Protein AF-A0A1X7TIG4-F1 (afdb_monomer_lite)

Organism: Amphimedon queenslandica (NCBI:txid400682)

pLDDT: mean 91.84, std 10.69, range [32.16, 98.56]

Radius of gyration: 17.87 Å; chains: 1; bounding box: 44×38×48 Å

InterPro domains:
  IPR000863 Sulfotransferase domain [PF00685] (1-182)
  IPR027417 P-loop containing nucleoside triphosphate hydrolase [G3DSA:3.40.50.300] (1-188)
  IPR027417 P-loop containing nucleoside triphosphate hydrolase [SSF52540] (2-188)

Structure (mmCIF, N/CA/C/O backbone):
data_AF-A0A1X7TIG4-F1
#
_entry.id   AF-A0A1X7TIG4-F1
#
loop_
_atom_site.group_PDB
_atom_site.id
_atom_site.type_symbol
_atom_site.label_atom_id
_atom_site.label_alt_id
_atom_site.label_comp_id
_atom_site.label_asym_id
_atom_site.label_entity_id
_atom_site.label_seq_id
_atom_site.pdbx_PDB_ins_code
_atom_site.Cartn_x
_atom_site.Cartn_y
_atom_site.Cartn_z
_atom_site.occupancy
_atom_site.B_iso_or_equiv
_atom_site.auth_seq_id
_atom_site.auth_comp_id
_atom_site.auth_asym_id
_atom_site.auth_atom_id
_atom_site.pdbx_PDB_model_num
ATOM 1 N N . MET A 1 1 ? 4.026 -13.780 26.034 1.00 66.44 1 MET A N 1
ATOM 2 C CA . MET A 1 1 ? 3.547 -12.446 25.614 1.00 66.44 1 MET A CA 1
ATOM 3 C C . MET A 1 1 ? 2.071 -12.367 25.925 1.00 66.44 1 MET A C 1
ATOM 5 O O . MET A 1 1 ? 1.347 -13.273 25.525 1.00 66.44 1 MET A O 1
ATOM 9 N N . GLU A 1 2 ? 1.655 -11.333 26.646 1.00 87.38 2 GLU A N 1
ATOM 10 C CA . GLU A 1 2 ? 0.243 -11.081 26.936 1.00 87.38 2 GLU A CA 1
ATOM 11 C C . GLU A 1 2 ? -0.492 -10.577 25.685 1.00 87.38 2 GLU A C 1
ATOM 13 O O . GLU A 1 2 ? 0.123 -10.079 24.741 1.00 87.38 2 GLU A O 1
ATOM 18 N N . SER A 1 3 ? -1.807 -10.779 25.655 1.00 88.00 3 SER A N 1
ATOM 19 C CA . SER A 1 3 ? -2.688 -10.291 24.588 1.00 88.00 3 SER A CA 1
ATOM 20 C C . SER A 1 3 ? -3.334 -8.957 24.992 1.00 88.00 3 SER A C 1
ATOM 22 O O . SER A 1 3 ? -3.505 -8.733 26.189 1.00 88.00 3 SER A O 1
ATOM 24 N N . PRO A 1 4 ? -3.747 -8.103 24.030 1.00 89.94 4 PRO A N 1
ATOM 25 C CA . PRO A 1 4 ? -3.650 -8.277 22.577 1.00 89.94 4 PRO A CA 1
ATOM 26 C C . PRO A 1 4 ? -2.236 -8.023 22.031 1.00 89.94 4 PRO A C 1
ATOM 28 O O . PRO A 1 4 ? -1.498 -7.178 22.529 1.00 89.94 4 PRO A O 1
ATOM 31 N N . ARG A 1 5 ? -1.865 -8.757 20.974 1.00 92.06 5 ARG A N 1
ATOM 32 C CA . ARG A 1 5 ? -0.572 -8.622 20.283 1.00 92.06 5 ARG A CA 1
ATOM 33 C C . ARG A 1 5 ? -0.773 -7.938 18.936 1.00 92.06 5 ARG A C 1
ATOM 35 O O . ARG A 1 5 ? -1.684 -8.307 18.201 1.00 92.06 5 ARG A O 1
ATOM 42 N N . SER A 1 6 ? 0.131 -7.027 18.593 1.00 92.38 6 SER A N 1
ATOM 43 C CA . SER A 1 6 ? 0.189 -6.386 17.277 1.00 92.38 6 SER A CA 1
ATOM 44 C C . SER A 1 6 ? 1.434 -6.855 16.533 1.00 92.38 6 SER A C 1
ATOM 46 O O . SER A 1 6 ? 2.518 -6.908 17.111 1.00 92.38 6 SER A O 1
ATOM 48 N N . MET A 1 7 ? 1.291 -7.192 15.252 1.00 93.50 7 MET A N 1
ATOM 49 C CA . MET A 1 7 ? 2.396 -7.621 14.393 1.00 93.50 7 MET A CA 1
ATOM 50 C C . MET A 1 7 ? 2.390 -6.827 13.091 1.00 93.50 7 MET A C 1
ATOM 52 O O . MET A 1 7 ? 1.334 -6.488 12.566 1.00 93.50 7 MET A O 1
ATOM 56 N N . LYS A 1 8 ? 3.584 -6.555 12.563 1.00 94.50 8 LYS A N 1
ATOM 57 C CA . LYS A 1 8 ? 3.790 -5.907 11.267 1.00 94.50 8 LYS A CA 1
ATOM 58 C C . LYS A 1 8 ? 4.659 -6.810 10.402 1.00 94.50 8 LYS A C 1
ATOM 60 O O . LYS A 1 8 ? 5.724 -7.235 10.841 1.00 94.50 8 LYS A O 1
ATOM 65 N N . HIS A 1 9 ? 4.240 -7.057 9.168 1.00 94.19 9 HIS A N 1
ATOM 66 C CA . HIS A 1 9 ? 5.021 -7.781 8.167 1.00 94.19 9 HIS A CA 1
ATOM 67 C C . HIS A 1 9 ? 4.724 -7.244 6.764 1.00 94.19 9 HIS A C 1
ATOM 69 O O . HIS A 1 9 ? 3.802 -6.456 6.574 1.00 94.19 9 HIS A O 1
ATOM 75 N N . HIS A 1 10 ? 5.516 -7.687 5.790 1.00 95.19 10 HIS A N 1
ATOM 76 C CA . HIS A 1 10 ? 5.291 -7.438 4.361 1.00 95.19 10 HIS A CA 1
ATOM 77 C C . HIS A 1 10 ? 5.090 -8.741 3.572 1.00 95.19 10 HIS A C 1
ATOM 79 O O . HIS A 1 10 ? 5.143 -8.739 2.347 1.00 95.19 10 HIS A O 1
ATOM 85 N N . TYR A 1 11 ? 4.890 -9.867 4.268 1.00 95.06 11 TYR A N 1
ATOM 86 C CA . TYR A 1 11 ? 4.736 -11.166 3.623 1.00 95.06 11 TYR A CA 1
ATOM 87 C C . TYR A 1 11 ? 3.551 -11.209 2.644 1.00 95.06 11 TYR A C 1
ATOM 89 O O . TYR A 1 11 ? 2.494 -10.644 2.952 1.00 95.06 11 TYR A O 1
ATOM 97 N N . PRO A 1 12 ? 3.716 -11.896 1.496 1.00 95.50 12 PRO A N 1
ATOM 98 C CA . PRO A 1 12 ? 2.601 -12.323 0.659 1.00 95.50 12 PRO A CA 1
ATOM 99 C C . PRO A 1 12 ? 1.575 -13.116 1.464 1.00 95.50 12 PRO A C 1
ATOM 101 O O . PRO A 1 12 ? 1.912 -13.710 2.491 1.00 95.50 12 PRO A O 1
ATOM 104 N N . TYR A 1 13 ? 0.338 -13.125 0.978 1.00 96.88 13 TYR A N 1
ATOM 105 C CA . TYR A 1 13 ? -0.802 -13.749 1.643 1.00 96.88 13 TYR A CA 1
ATOM 106 C C . TYR A 1 13 ? -0.522 -15.196 2.090 1.00 96.88 13 TYR A C 1
ATOM 108 O O . TYR A 1 13 ? -0.677 -15.521 3.267 1.00 96.88 13 TYR A O 1
ATOM 116 N N . ASP A 1 14 ? 0.018 -16.019 1.188 1.00 94.31 14 ASP A N 1
ATOM 117 C CA . ASP A 1 14 ? 0.304 -17.442 1.434 1.00 94.31 14 ASP A CA 1
ATOM 118 C C . ASP A 1 14 ? 1.533 -17.701 2.319 1.00 94.31 14 ASP A C 1
ATOM 120 O O . ASP A 1 14 ? 1.806 -18.835 2.708 1.00 94.31 14 ASP A O 1
ATOM 124 N N . HIS A 1 15 ? 2.297 -16.659 2.653 1.00 94.38 15 HIS A N 1
ATOM 125 C CA . HIS A 1 15 ? 3.497 -16.759 3.490 1.00 94.38 15 HIS A CA 1
ATOM 126 C C . HIS A 1 15 ? 3.260 -16.285 4.928 1.00 94.38 15 HIS A C 1
ATOM 128 O O . HIS A 1 15 ? 4.187 -16.280 5.744 1.00 94.38 15 HIS A O 1
ATOM 134 N N . VAL A 1 16 ? 2.039 -15.865 5.263 1.00 94.25 16 VAL A N 1
ATOM 135 C CA . VAL A 1 16 ? 1.688 -15.510 6.637 1.00 94.25 16 VAL A CA 1
ATOM 136 C C . VAL A 1 16 ? 1.707 -16.768 7.507 1.00 94.25 16 VAL A C 1
ATOM 138 O O . VAL A 1 16 ? 1.059 -17.771 7.218 1.00 94.25 16 VAL A O 1
ATOM 141 N N . ALA A 1 17 ? 2.462 -16.717 8.604 1.00 88.69 17 ALA A N 1
ATOM 142 C CA . ALA A 1 17 ? 2.531 -17.827 9.545 1.00 88.69 17 ALA A CA 1
ATOM 143 C C . ALA A 1 17 ? 1.169 -18.067 10.221 1.00 88.69 17 ALA A C 1
ATOM 145 O O . ALA A 1 17 ? 0.507 -17.122 10.651 1.00 88.69 17 ALA A O 1
ATOM 146 N N . GLY A 1 18 ? 0.799 -19.340 10.385 1.00 88.00 18 GLY A N 1
ATOM 147 C CA . GLY A 1 18 ? -0.456 -19.738 11.034 1.00 88.00 18 GLY A CA 1
ATOM 148 C C . GLY A 1 18 ? -1.587 -20.134 10.081 1.00 88.00 18 GLY A C 1
ATOM 149 O O . GLY A 1 18 ? -2.697 -20.356 10.553 1.00 88.00 18 GLY A O 1
ATOM 150 N N . GLY A 1 19 ? -1.306 -20.269 8.781 1.00 91.88 19 GLY A N 1
ATOM 151 C CA . GLY A 1 19 ? -2.276 -20.692 7.766 1.00 91.88 19 GLY A CA 1
ATOM 152 C C . GLY A 1 19 ? -2.894 -19.516 7.002 1.00 91.88 19 GLY A C 1
ATOM 153 O O . GLY A 1 19 ? -2.459 -18.377 7.184 1.00 91.88 19 GLY A O 1
ATOM 154 N N . PRO A 1 20 ? -3.896 -19.774 6.140 1.00 95.75 20 PRO A N 1
ATOM 155 C CA . PRO A 1 20 ? -4.505 -18.742 5.308 1.00 95.75 20 PRO A CA 1
ATOM 156 C C . PRO A 1 20 ? -5.077 -17.595 6.161 1.00 95.75 20 PRO A C 1
ATOM 158 O O . PRO A 1 20 ? -5.925 -17.857 7.021 1.00 95.75 20 PRO A O 1
ATOM 161 N N . PRO A 1 21 ? -4.680 -16.327 5.932 1.00 97.50 21 PRO A N 1
ATOM 162 C CA . PRO A 1 21 ? -5.133 -15.196 6.742 1.00 97.50 21 PRO A CA 1
ATOM 163 C C . PRO A 1 21 ? -6.654 -15.095 6.916 1.00 97.50 21 PRO A C 1
ATOM 165 O O . PRO A 1 21 ? -7.112 -14.840 8.027 1.00 97.50 21 PRO A O 1
ATOM 168 N N . HIS A 1 22 ? -7.453 -15.370 5.879 1.00 97.12 22 HIS A N 1
ATOM 169 C CA . HIS A 1 22 ? -8.924 -15.344 5.969 1.00 97.12 22 HIS A CA 1
ATOM 170 C C . HIS A 1 22 ? -9.534 -16.366 6.949 1.00 97.12 22 HIS A C 1
ATOM 172 O O . HIS A 1 22 ? -10.683 -16.220 7.352 1.00 97.12 22 HIS A O 1
ATOM 178 N N . GLN A 1 23 ? -8.785 -17.402 7.339 1.00 96.38 23 GLN A N 1
ATOM 179 C CA . GLN A 1 23 ? -9.225 -18.441 8.282 1.00 96.38 23 GLN A CA 1
ATOM 180 C C . GLN A 1 23 ? -8.656 -18.233 9.691 1.00 96.38 23 GLN A C 1
ATOM 182 O O . GLN A 1 23 ? -8.989 -18.967 10.621 1.00 96.38 23 GLN A O 1
ATOM 187 N N . SER A 1 24 ? -7.775 -17.248 9.862 1.00 95.06 24 SER A N 1
ATOM 188 C CA . SER A 1 24 ? -7.127 -16.953 11.134 1.00 95.06 24 SER A CA 1
ATOM 189 C C . SER A 1 24 ? -8.049 -16.143 12.056 1.00 95.06 24 SER A C 1
ATOM 191 O O . SER A 1 24 ? -8.774 -15.261 11.592 1.00 95.06 24 SER A O 1
ATOM 193 N N . PRO A 1 25 ? -7.990 -16.352 13.387 1.00 93.19 25 PRO A N 1
ATOM 194 C CA . PRO A 1 25 ? -8.723 -15.526 14.348 1.00 93.19 25 PRO A CA 1
ATOM 195 C C . PRO A 1 25 ? -8.158 -14.099 14.472 1.00 93.19 25 PRO A C 1
ATOM 197 O O . PRO A 1 25 ? -8.735 -13.265 15.171 1.00 93.19 25 PRO A O 1
ATOM 200 N N . ALA A 1 26 ? -7.010 -13.807 13.850 1.00 95.12 26 ALA A N 1
ATOM 201 C CA . ALA A 1 26 ? -6.438 -12.468 13.825 1.00 95.12 26 ALA A CA 1
ATOM 202 C C . ALA A 1 26 ? -7.188 -11.553 12.846 1.00 95.12 26 ALA A C 1
ATOM 204 O O . ALA A 1 26 ? -7.727 -11.995 11.832 1.00 95.12 26 ALA A O 1
ATOM 205 N N . LYS A 1 27 ? -7.166 -10.250 13.141 1.00 97.44 27 LYS A N 1
ATOM 206 C CA . LYS A 1 27 ? -7.589 -9.199 12.214 1.00 97.44 27 LYS A CA 1
ATOM 207 C C . LYS A 1 27 ? -6.376 -8.695 11.436 1.00 97.44 27 LYS A C 1
ATOM 209 O O . LYS A 1 27 ? -5.352 -8.379 12.042 1.00 97.44 27 LYS A O 1
ATOM 214 N N . TYR A 1 28 ? -6.510 -8.570 10.122 1.00 98.12 28 TYR A N 1
ATOM 215 C CA . TYR A 1 28 ? -5.467 -8.085 9.222 1.00 98.12 28 TYR A CA 1
ATOM 216 C C . TYR A 1 28 ? -5.884 -6.746 8.625 1.00 98.12 28 TYR A C 1
ATOM 218 O O . TYR A 1 28 ? -6.974 -6.617 8.082 1.00 98.12 28 TYR A O 1
ATOM 226 N N . ILE A 1 29 ? -5.010 -5.746 8.710 1.00 98.44 29 ILE A N 1
ATOM 227 C CA . ILE A 1 29 ? -5.168 -4.484 7.983 1.00 98.44 29 ILE A CA 1
ATOM 228 C C . ILE A 1 29 ? -4.089 -4.479 6.908 1.00 98.44 29 ILE A C 1
ATOM 230 O O . ILE A 1 29 ? -2.905 -4.338 7.220 1.00 98.44 29 ILE A O 1
ATOM 234 N N . TYR A 1 30 ? -4.491 -4.667 5.656 1.00 98.31 30 TYR A N 1
ATOM 235 C CA . TYR A 1 30 ? -3.580 -4.673 4.523 1.00 98.31 30 TYR A CA 1
ATOM 236 C C . TYR A 1 30 ? -3.551 -3.289 3.880 1.00 98.31 30 TYR A C 1
ATOM 238 O O . TYR A 1 30 ? -4.521 -2.844 3.265 1.00 98.31 30 TYR A O 1
ATOM 246 N N . SER A 1 31 ? -2.429 -2.587 4.046 1.00 97.56 31 SER A N 1
ATOM 247 C CA . SER A 1 31 ? -2.225 -1.296 3.397 1.00 97.56 31 SER A CA 1
ATOM 248 C C . SER A 1 31 ? -1.642 -1.487 2.001 1.00 97.56 31 SER A C 1
ATOM 250 O O . SER A 1 31 ? -0.549 -2.035 1.865 1.00 97.56 31 SER A O 1
ATOM 252 N N . TYR A 1 32 ? -2.345 -0.993 0.985 1.00 97.62 32 TYR A N 1
ATOM 253 C CA . TYR A 1 32 ? -1.885 -0.985 -0.404 1.00 97.62 32 TYR A CA 1
ATOM 254 C C . TYR A 1 32 ? -1.757 0.447 -0.926 1.00 97.62 32 TYR A C 1
ATOM 256 O O . TYR A 1 32 ? -2.290 1.390 -0.341 1.00 97.62 32 TYR A O 1
ATOM 264 N N . ARG A 1 33 ? -1.008 0.623 -2.010 1.00 97.88 33 ARG A N 1
ATOM 265 C CA . ARG A 1 33 ? -0.688 1.925 -2.606 1.00 97.88 33 ARG A CA 1
ATOM 266 C C . ARG A 1 33 ? -0.519 1.753 -4.111 1.00 97.88 33 ARG A C 1
ATOM 268 O O . ARG A 1 33 ? -0.176 0.657 -4.554 1.00 97.88 33 ARG A O 1
ATOM 275 N N . ASN A 1 34 ? -0.718 2.817 -4.884 1.00 97.62 34 ASN A N 1
ATOM 276 C CA . ASN A 1 34 ? -0.453 2.801 -6.316 1.00 97.62 34 ASN A CA 1
ATOM 277 C C . ASN A 1 34 ? 0.979 2.298 -6.613 1.00 97.62 34 ASN A C 1
ATOM 279 O O . ASN A 1 34 ? 1.946 2.745 -5.982 1.00 97.62 34 ASN A O 1
ATOM 283 N N . PRO A 1 35 ? 1.143 1.366 -7.567 1.00 97.56 35 PRO A N 1
ATOM 284 C CA . PRO A 1 35 ? 2.402 0.647 -7.757 1.00 97.56 35 PRO A CA 1
ATOM 285 C C . PRO A 1 35 ? 3.553 1.549 -8.221 1.00 97.56 35 PRO A C 1
ATOM 287 O O . PRO A 1 35 ? 4.714 1.258 -7.935 1.00 97.56 35 PRO A O 1
ATOM 290 N N . ARG A 1 36 ? 3.250 2.676 -8.880 1.00 97.75 36 ARG A N 1
ATOM 291 C CA . ARG A 1 36 ? 4.257 3.642 -9.343 1.00 97.75 36 ARG A CA 1
ATOM 292 C C . ARG A 1 36 ? 4.948 4.331 -8.166 1.00 97.75 36 ARG A C 1
ATOM 294 O O . ARG A 1 36 ? 6.176 4.354 -8.088 1.00 97.75 36 ARG A O 1
ATOM 301 N N . ASP A 1 37 ? 4.181 4.836 -7.204 1.00 97.62 37 ASP A N 1
ATOM 302 C CA . ASP A 1 37 ? 4.760 5.419 -5.996 1.00 97.62 37 ASP A CA 1
ATOM 303 C C . ASP A 1 37 ? 5.427 4.369 -5.093 1.00 97.62 37 ASP A C 1
ATOM 305 O O . ASP A 1 37 ? 6.397 4.690 -4.399 1.00 97.62 37 ASP A O 1
ATOM 309 N N . VAL A 1 38 ? 4.923 3.127 -5.069 1.00 97.31 38 VAL A N 1
ATOM 310 C CA . VAL A 1 38 ? 5.580 2.021 -4.350 1.00 97.31 38 VAL A CA 1
ATOM 311 C C . VAL A 1 38 ? 6.981 1.793 -4.915 1.00 97.31 38 VAL A C 1
ATOM 313 O O . VAL A 1 38 ? 7.938 1.780 -4.139 1.00 97.31 38 VAL A O 1
ATOM 316 N N . ALA A 1 39 ? 7.120 1.717 -6.243 1.00 97.38 39 ALA A N 1
ATOM 317 C CA . ALA A 1 39 ? 8.411 1.571 -6.911 1.00 97.38 39 ALA A CA 1
ATOM 318 C C . ALA A 1 39 ? 9.377 2.706 -6.538 1.00 97.38 39 ALA A C 1
ATOM 320 O O . ALA A 1 39 ? 10.496 2.446 -6.095 1.00 97.38 39 ALA A O 1
ATOM 321 N N . VAL A 1 40 ? 8.943 3.970 -6.616 1.00 96.88 40 VAL A N 1
ATOM 322 C CA . VAL A 1 40 ? 9.786 5.118 -6.227 1.00 96.88 40 VAL A CA 1
ATOM 323 C C . VAL A 1 40 ? 10.195 5.053 -4.758 1.00 96.88 40 VAL A C 1
ATOM 325 O O . VAL A 1 40 ? 11.367 5.242 -4.424 1.00 96.88 40 VAL A O 1
ATOM 328 N N . SER A 1 41 ? 9.246 4.780 -3.861 1.00 95.25 41 SER A N 1
ATOM 329 C CA . SER A 1 41 ? 9.527 4.712 -2.428 1.00 95.25 41 SER A CA 1
ATOM 330 C C . SER A 1 41 ? 10.534 3.608 -2.110 1.00 95.25 41 SER A C 1
ATOM 332 O O . SER A 1 41 ? 11.476 3.835 -1.351 1.00 95.25 41 SER A O 1
ATOM 334 N N . GLN A 1 42 ? 10.361 2.429 -2.704 1.00 94.25 42 GLN A N 1
ATOM 335 C CA . GLN A 1 42 ? 11.236 1.287 -2.481 1.00 94.25 42 GLN A CA 1
ATOM 336 C C . GLN A 1 42 ? 12.623 1.496 -3.093 1.00 94.25 42 GLN A C 1
ATOM 338 O O . GLN A 1 42 ? 13.608 1.232 -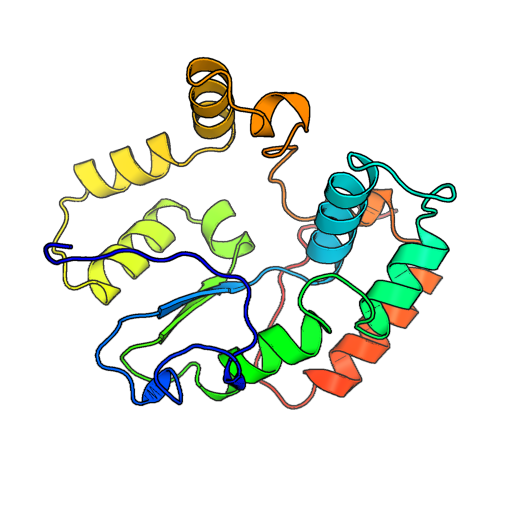2.409 1.00 94.25 42 GLN A O 1
ATOM 343 N N . PHE A 1 43 ? 12.722 2.059 -4.301 1.00 94.75 43 PHE A N 1
ATOM 344 C CA . PHE A 1 43 ? 13.999 2.438 -4.914 1.00 94.75 43 PHE A CA 1
ATOM 345 C C . PHE A 1 43 ? 14.815 3.346 -3.993 1.00 94.75 43 PHE A C 1
ATOM 347 O O . PHE A 1 43 ? 16.004 3.123 -3.761 1.00 94.75 43 PHE A O 1
ATOM 354 N N . LEU A 1 44 ? 14.169 4.372 -3.436 1.00 92.75 44 LEU A N 1
ATOM 355 C CA . LEU A 1 44 ? 14.843 5.385 -2.630 1.00 92.75 44 LEU A CA 1
ATOM 356 C C . LEU A 1 44 ? 15.233 4.875 -1.252 1.00 92.75 44 LEU A C 1
ATOM 358 O O . LEU A 1 44 ? 16.283 5.280 -0.762 1.00 92.75 44 LEU A O 1
ATOM 362 N N . VAL A 1 45 ? 14.433 3.987 -0.658 1.00 88.56 45 VAL A N 1
ATOM 363 C CA . VAL A 1 45 ? 14.799 3.262 0.567 1.00 88.56 45 VAL A CA 1
ATOM 364 C C . VAL A 1 45 ? 15.966 2.323 0.285 1.00 88.56 45 VAL A C 1
ATOM 366 O O . VAL A 1 45 ? 16.963 2.360 0.999 1.00 88.56 45 VAL A O 1
ATOM 369 N N . GLN A 1 46 ? 15.890 1.532 -0.787 1.00 89.00 46 GLN A N 1
ATOM 370 C CA . GLN A 1 46 ? 16.941 0.591 -1.151 1.00 89.00 46 GLN A CA 1
ATOM 371 C C . GLN A 1 46 ? 18.264 1.320 -1.392 1.00 89.00 46 GLN A C 1
ATOM 373 O O . GLN A 1 46 ? 19.285 0.882 -0.877 1.00 89.00 46 GLN A O 1
ATOM 378 N N . LYS A 1 47 ? 18.251 2.479 -2.061 1.00 88.50 47 LYS A N 1
ATOM 379 C CA . LYS A 1 47 ? 19.437 3.314 -2.316 1.00 88.50 47 LYS A CA 1
ATOM 380 C C . LYS A 1 47 ? 20.175 3.775 -1.046 1.00 88.50 47 LYS A C 1
ATOM 382 O O . LYS A 1 47 ? 21.342 4.136 -1.148 1.00 88.50 47 LYS A O 1
ATOM 387 N N . GLN A 1 48 ? 19.530 3.757 0.125 1.00 84.56 48 GLN A N 1
ATOM 388 C CA . GLN A 1 48 ? 20.174 4.092 1.404 1.00 84.56 48 GLN A CA 1
ATOM 389 C C . GLN A 1 48 ? 21.019 2.948 1.980 1.00 84.56 48 GLN A C 1
ATOM 391 O O . GLN A 1 48 ? 21.857 3.181 2.849 1.00 84.56 48 GLN A O 1
ATOM 396 N N . PHE A 1 49 ? 20.799 1.712 1.529 1.00 82.88 49 PHE A N 1
ATOM 397 C CA . PHE A 1 49 ? 21.564 0.555 1.983 1.00 82.88 49 PHE A CA 1
ATOM 398 C C . PHE A 1 49 ? 22.831 0.354 1.139 1.00 82.88 49 PHE A C 1
ATOM 400 O O . PHE A 1 49 ? 22.864 0.765 -0.022 1.00 82.88 49 PHE A O 1
ATOM 407 N N . PRO A 1 50 ? 23.880 -0.288 1.683 1.00 82.50 50 PRO A N 1
ATOM 408 C CA . PRO A 1 50 ? 25.072 -0.622 0.911 1.00 82.50 50 PRO A CA 1
ATOM 409 C C . PRO A 1 50 ? 24.753 -1.572 -0.251 1.00 82.50 50 PRO A C 1
ATOM 411 O O . PRO A 1 50 ? 24.136 -2.617 -0.051 1.00 82.50 50 PRO A O 1
ATOM 414 N N . HIS A 1 51 ? 25.242 -1.248 -1.450 1.00 79.56 51 HIS A N 1
ATOM 415 C CA . HIS A 1 51 ? 25.147 -2.106 -2.637 1.00 79.56 51 HIS A CA 1
ATOM 416 C C . HIS A 1 51 ? 26.532 -2.447 -3.166 1.00 79.56 51 HIS A C 1
ATOM 418 O O . HIS A 1 51 ? 27.433 -1.612 -3.148 1.00 79.56 51 HIS A O 1
ATOM 424 N N . LYS A 1 52 ? 26.690 -3.660 -3.708 1.00 81.88 52 LYS A N 1
ATOM 425 C CA . LYS A 1 52 ? 27.926 -4.070 -4.400 1.00 81.88 52 LYS A CA 1
ATOM 426 C C . LYS A 1 52 ? 28.173 -3.275 -5.689 1.00 81.88 52 LYS A C 1
ATOM 428 O O . LYS A 1 52 ? 29.306 -3.179 -6.147 1.00 81.88 52 LYS A O 1
ATOM 433 N N . SER A 1 53 ? 27.119 -2.724 -6.285 1.00 82.81 53 SER A N 1
ATOM 434 C CA . SER A 1 53 ? 27.178 -1.890 -7.488 1.00 82.81 53 SER A CA 1
ATOM 435 C C . SER A 1 53 ? 26.123 -0.784 -7.404 1.00 82.81 53 SER A C 1
ATOM 437 O O . SER A 1 53 ? 25.124 -0.973 -6.708 1.00 82.81 53 SER A O 1
ATOM 439 N N . PRO A 1 54 ? 26.303 0.363 -8.085 1.00 86.12 54 PRO A N 1
ATOM 440 C CA . PRO A 1 54 ? 25.323 1.445 -8.052 1.00 86.12 54 PRO A CA 1
ATOM 441 C C . PRO A 1 54 ? 23.934 0.979 -8.506 1.00 86.12 54 PRO A C 1
ATOM 443 O O . PRO A 1 54 ? 23.774 0.464 -9.612 1.00 86.12 54 PRO A O 1
ATOM 446 N N . LEU A 1 55 ? 22.921 1.189 -7.663 1.00 90.75 55 LEU A N 1
ATOM 447 C CA . LEU A 1 55 ? 21.532 0.900 -8.008 1.00 90.75 55 LEU A CA 1
ATOM 448 C C . LEU A 1 55 ? 20.980 2.015 -8.907 1.00 90.75 55 LEU A C 1
ATOM 450 O O . LEU A 1 55 ? 20.804 3.154 -8.463 1.00 90.75 55 LEU A O 1
ATOM 454 N N . THR A 1 56 ? 20.707 1.691 -10.169 1.00 94.62 56 THR A N 1
ATOM 455 C CA . THR A 1 56 ? 20.068 2.608 -11.124 1.00 94.62 56 THR A CA 1
ATOM 456 C C . THR A 1 56 ? 18.551 2.440 -11.105 1.00 94.62 56 THR A C 1
ATOM 458 O O . THR A 1 56 ? 18.045 1.368 -10.775 1.00 94.62 56 THR A O 1
ATOM 461 N N . TRP A 1 57 ? 17.823 3.498 -11.478 1.00 96.06 57 TRP A N 1
ATOM 462 C CA . TRP A 1 57 ? 16.360 3.457 -11.573 1.00 96.06 57 TRP A CA 1
ATOM 463 C C . TRP A 1 57 ? 15.883 2.397 -12.570 1.00 96.06 57 TRP A C 1
ATOM 465 O O . TRP A 1 57 ? 15.062 1.566 -12.209 1.00 96.06 57 TRP A O 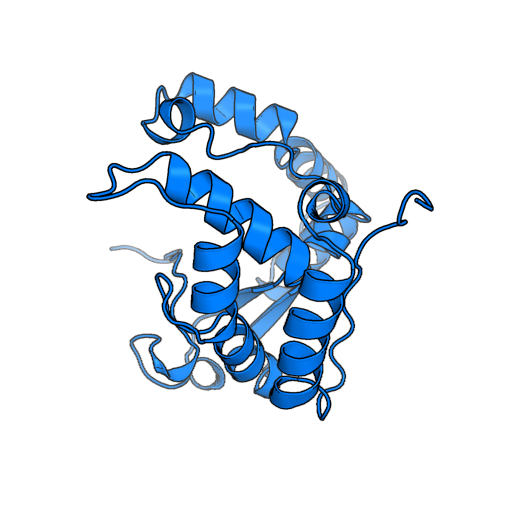1
ATOM 475 N N . SER A 1 58 ? 16.455 2.371 -13.780 1.00 95.81 58 SER A N 1
ATOM 476 C CA . SER A 1 58 ? 16.067 1.407 -14.820 1.00 95.81 58 SER A CA 1
ATOM 477 C C . SER A 1 58 ? 16.220 -0.037 -14.351 1.00 95.81 58 SER A C 1
ATOM 479 O O . SER A 1 58 ? 15.273 -0.805 -14.464 1.00 95.81 58 SER A O 1
ATOM 481 N N . LYS A 1 59 ? 17.381 -0.398 -13.780 1.00 94.50 59 LYS A N 1
ATOM 482 C CA . LYS A 1 59 ? 17.595 -1.764 -13.289 1.00 94.50 59 LYS A CA 1
ATOM 483 C C . LYS A 1 59 ? 16.633 -2.101 -12.152 1.00 94.50 59 LYS A C 1
ATOM 485 O O . LYS A 1 59 ? 16.066 -3.185 -12.143 1.00 94.50 59 LYS A O 1
ATOM 490 N N . PHE A 1 60 ? 16.462 -1.179 -11.206 1.00 96.44 60 PHE A N 1
ATOM 491 C CA . PHE A 1 60 ? 15.529 -1.381 -10.106 1.00 96.44 60 PHE A CA 1
ATOM 492 C C . PHE A 1 60 ? 14.097 -1.594 -10.608 1.00 96.44 60 PHE A C 1
ATOM 494 O O . PHE A 1 60 ? 13.407 -2.459 -10.087 1.00 96.44 60 PHE A O 1
ATOM 501 N N . LEU A 1 61 ? 13.644 -0.807 -11.586 1.00 97.50 61 LEU A N 1
ATOM 502 C CA . LEU A 1 61 ? 12.282 -0.900 -12.094 1.00 97.50 61 LEU A CA 1
ATOM 503 C C . LEU A 1 61 ? 12.040 -2.228 -12.819 1.00 97.50 61 LEU A C 1
ATOM 505 O O . LEU A 1 61 ? 10.994 -2.833 -12.602 1.00 97.50 61 LEU A O 1
ATOM 509 N N . ASP A 1 62 ? 12.999 -2.694 -13.624 1.00 97.00 62 ASP A N 1
ATOM 510 C CA . ASP A 1 62 ? 12.912 -4.014 -14.257 1.00 97.00 62 ASP A CA 1
ATOM 511 C C . ASP A 1 62 ? 12.865 -5.120 -13.173 1.00 97.00 62 ASP A C 1
ATOM 513 O O . ASP A 1 62 ? 11.942 -5.930 -13.166 1.00 97.00 62 ASP A O 1
ATOM 517 N N . ASP A 1 63 ? 13.752 -5.074 -12.164 1.00 96.44 63 ASP A N 1
ATOM 518 C CA . ASP A 1 63 ? 13.727 -6.018 -11.031 1.00 96.44 63 ASP A CA 1
ATOM 519 C C . ASP A 1 63 ? 12.394 -5.946 -10.245 1.00 96.44 63 ASP A C 1
ATOM 521 O O . ASP A 1 63 ? 11.882 -6.965 -9.785 1.00 96.44 63 ASP A O 1
ATOM 525 N N . PHE A 1 64 ? 11.815 -4.753 -10.078 1.00 97.44 64 PHE A N 1
ATOM 526 C CA . PHE A 1 64 ? 10.539 -4.530 -9.389 1.00 97.44 64 PHE A CA 1
ATOM 527 C C . PHE A 1 64 ? 9.364 -5.162 -10.138 1.00 97.44 64 PHE A C 1
ATOM 529 O O . PHE A 1 64 ? 8.511 -5.789 -9.509 1.00 97.44 64 PHE A O 1
ATOM 536 N N . ILE A 1 65 ? 9.326 -5.006 -11.463 1.00 97.50 65 ILE A N 1
ATOM 537 C CA . ILE A 1 65 ? 8.294 -5.583 -12.334 1.00 97.50 65 ILE A CA 1
ATOM 538 C C . ILE A 1 65 ? 8.397 -7.110 -12.347 1.00 97.50 65 ILE A C 1
ATOM 540 O O . ILE A 1 65 ? 7.382 -7.789 -12.196 1.00 97.50 65 ILE A O 1
ATOM 544 N N . ASP A 1 66 ? 9.618 -7.639 -12.430 1.00 96.88 66 ASP A N 1
ATOM 545 C CA . ASP A 1 66 ? 9.883 -9.082 -12.422 1.00 96.88 66 ASP A CA 1
ATOM 546 C C . ASP A 1 66 ? 9.706 -9.716 -11.028 1.00 96.88 66 ASP A C 1
ATOM 548 O O . ASP A 1 66 ? 9.785 -10.933 -10.869 1.00 96.88 66 ASP A O 1
ATOM 552 N N . GLY A 1 67 ? 9.480 -8.901 -9.992 1.00 95.88 67 GLY A N 1
ATOM 553 C CA . GLY A 1 67 ? 9.340 -9.352 -8.609 1.00 95.88 67 GLY A CA 1
ATOM 554 C C . GLY A 1 67 ? 10.643 -9.792 -7.944 1.00 95.88 67 GLY A C 1
ATOM 555 O O . GLY A 1 67 ? 10.616 -10.409 -6.880 1.00 95.88 67 GLY A O 1
ATOM 556 N N . ASN A 1 68 ? 11.787 -9.419 -8.513 1.00 94.88 68 ASN A N 1
ATOM 557 C CA . ASN A 1 68 ? 13.135 -9.664 -8.001 1.00 94.88 68 ASN A CA 1
ATOM 558 C C . ASN A 1 68 ? 13.557 -8.629 -6.944 1.00 94.88 68 ASN A C 1
ATOM 560 O O . ASN A 1 68 ? 14.704 -8.178 -6.896 1.00 94.88 68 ASN A O 1
ATOM 564 N N . VAL A 1 69 ? 12.625 -8.245 -6.073 1.00 92.19 69 VAL A N 1
ATOM 565 C CA . VAL A 1 69 ? 12.856 -7.297 -4.981 1.00 92.19 69 VAL A CA 1
ATOM 566 C C . VAL A 1 69 ? 12.560 -7.933 -3.625 1.00 92.19 69 VAL A C 1
ATOM 568 O O . VAL A 1 69 ? 12.022 -9.035 -3.522 1.00 92.19 69 VAL A O 1
ATOM 571 N N . VAL A 1 70 ? 12.947 -7.253 -2.543 1.00 86.12 70 VAL A N 1
ATOM 572 C CA . VAL A 1 70 ? 12.677 -7.732 -1.180 1.00 86.12 70 VAL A CA 1
ATOM 573 C C . VAL A 1 70 ? 11.167 -7.944 -0.999 1.00 86.12 70 VAL A C 1
ATOM 575 O O . VAL A 1 70 ? 10.388 -7.040 -1.286 1.00 86.12 70 VAL A O 1
ATOM 578 N N . TYR A 1 71 ? 10.787 -9.121 -0.489 1.00 87.12 71 TYR A N 1
ATOM 579 C CA . TYR A 1 71 ? 9.407 -9.631 -0.366 1.00 87.12 71 TYR A CA 1
ATOM 580 C C . TYR A 1 71 ? 8.716 -10.076 -1.670 1.00 87.12 71 TYR A C 1
ATOM 582 O O . TYR A 1 71 ? 7.546 -10.458 -1.620 1.00 87.12 71 TYR A O 1
ATOM 590 N N . GLY A 1 72 ? 9.440 -10.137 -2.790 1.00 93.94 72 GLY A N 1
ATOM 591 C CA . GLY A 1 72 ? 8.934 -10.645 -4.065 1.00 93.94 72 GLY A CA 1
ATOM 592 C C . GLY A 1 72 ? 8.162 -9.599 -4.870 1.00 93.94 72 GLY A C 1
ATOM 593 O O . GLY A 1 72 ? 8.295 -8.398 -4.643 1.00 93.94 72 GLY A O 1
ATOM 594 N N . SER A 1 73 ? 7.337 -10.074 -5.804 1.00 96.38 73 SER A N 1
ATOM 595 C CA . SER A 1 73 ? 6.471 -9.256 -6.661 1.00 96.38 73 SER A CA 1
ATOM 596 C C . SER A 1 73 ? 5.451 -8.447 -5.850 1.00 96.38 73 SER A C 1
ATOM 598 O O . SER A 1 73 ? 4.565 -9.029 -5.216 1.00 96.38 73 SER A O 1
ATOM 600 N N . PRO A 1 74 ? 5.513 -7.102 -5.885 1.00 96.06 74 PRO A N 1
ATOM 601 C CA . PRO A 1 74 ? 4.535 -6.252 -5.207 1.00 96.06 74 PRO A CA 1
ATOM 602 C C . PRO A 1 74 ? 3.124 -6.402 -5.783 1.00 96.06 74 PRO A C 1
ATOM 604 O O . PRO A 1 74 ? 2.146 -6.279 -5.049 1.00 96.06 74 PRO A O 1
ATOM 607 N N . LEU A 1 75 ? 3.015 -6.692 -7.083 1.00 97.56 75 LEU A N 1
ATOM 608 C CA . LEU A 1 75 ? 1.734 -6.895 -7.757 1.00 97.56 75 LEU A CA 1
ATOM 609 C C . LEU A 1 75 ? 1.088 -8.220 -7.343 1.00 97.56 75 LEU A C 1
ATOM 611 O O . LEU A 1 75 ? -0.095 -8.229 -7.015 1.00 97.56 75 LEU A O 1
ATOM 615 N N . ASP A 1 76 ? 1.866 -9.303 -7.260 1.00 97.44 76 ASP A N 1
ATOM 616 C CA . ASP A 1 76 ? 1.356 -10.595 -6.775 1.00 97.44 76 ASP A CA 1
ATOM 617 C C . ASP A 1 76 ? 1.042 -10.536 -5.275 1.00 97.44 76 ASP A C 1
ATOM 619 O O . ASP A 1 76 ? 0.086 -11.151 -4.807 1.00 97.44 76 ASP A O 1
ATOM 623 N N . ASN A 1 77 ? 1.803 -9.740 -4.513 1.00 97.25 77 ASN A N 1
ATOM 624 C CA . ASN A 1 77 ? 1.504 -9.474 -3.112 1.00 97.25 77 ASN A CA 1
ATOM 625 C C . ASN A 1 77 ? 0.122 -8.820 -2.967 1.00 97.25 77 ASN A C 1
ATOM 627 O O . ASN A 1 77 ? -0.718 -9.357 -2.253 1.00 97.25 77 ASN A O 1
ATOM 631 N N . ILE A 1 78 ? -0.139 -7.714 -3.678 1.00 97.81 78 ILE A N 1
ATOM 632 C CA . ILE A 1 78 ? -1.452 -7.053 -3.647 1.00 97.81 78 ILE A CA 1
ATOM 633 C C . ILE A 1 78 ? -2.542 -8.013 -4.123 1.00 97.81 78 ILE A C 1
ATOM 635 O O . ILE A 1 78 ? -3.566 -8.106 -3.453 1.00 97.81 78 ILE A O 1
ATOM 639 N N . ARG A 1 79 ? -2.310 -8.758 -5.213 1.00 98.00 79 ARG A N 1
ATOM 640 C CA . ARG A 1 79 ? -3.262 -9.733 -5.760 1.00 98.00 79 ARG A CA 1
ATOM 641 C C . ARG A 1 79 ? -3.716 -10.743 -4.711 1.00 98.00 79 ARG A C 1
ATOM 643 O O . ARG A 1 79 ? -4.910 -10.849 -4.461 1.00 98.00 79 ARG A O 1
ATOM 650 N N . GLY A 1 80 ? -2.772 -11.415 -4.051 1.00 97.50 80 GLY A N 1
ATOM 651 C CA . GLY A 1 80 ? -3.095 -12.444 -3.063 1.00 97.50 80 GLY A CA 1
ATOM 652 C C . GLY A 1 80 ? -3.941 -11.909 -1.906 1.00 97.50 80 GLY A C 1
ATOM 653 O O . GLY A 1 80 ? -4.862 -12.576 -1.457 1.00 97.50 80 GLY A O 1
ATOM 654 N N . TRP A 1 81 ? -3.691 -10.682 -1.441 1.00 98.38 81 TRP A N 1
ATOM 655 C CA . TRP A 1 81 ? -4.543 -10.061 -0.418 1.00 98.38 81 TRP A CA 1
ATOM 656 C C . TRP A 1 81 ? -5.889 -9.582 -0.975 1.00 98.38 81 TRP A C 1
ATOM 658 O O . TRP A 1 81 ? -6.908 -9.691 -0.291 1.00 98.38 81 TRP A O 1
ATOM 668 N N . TRP A 1 82 ? -5.907 -9.067 -2.206 1.00 98.38 82 TRP A N 1
ATOM 669 C CA . TRP A 1 82 ? -7.102 -8.544 -2.866 1.00 98.38 82 TRP A CA 1
ATOM 670 C C . TRP A 1 82 ? -8.135 -9.632 -3.164 1.00 98.38 82 TRP A C 1
ATOM 672 O O . TRP A 1 82 ? -9.322 -9.407 -2.942 1.00 98.38 82 TRP A O 1
ATOM 682 N N . ASP A 1 83 ? -7.700 -10.833 -3.547 1.00 98.31 83 ASP A N 1
ATOM 683 C CA . ASP A 1 83 ? -8.583 -11.985 -3.784 1.00 98.31 83 ASP A CA 1
ATOM 684 C C . ASP A 1 83 ? -9.376 -12.403 -2.529 1.00 98.31 83 ASP A C 1
ATOM 686 O O . ASP A 1 83 ? -10.403 -13.075 -2.619 1.00 98.31 83 ASP A O 1
ATOM 690 N N . HIS A 1 84 ? -8.940 -11.962 -1.346 1.00 98.12 84 HIS A N 1
ATOM 691 C CA . HIS A 1 84 ? -9.585 -12.237 -0.063 1.00 98.12 84 HIS A CA 1
ATOM 692 C C . HIS A 1 84 ? -10.161 -10.989 0.619 1.00 98.12 84 HIS A C 1
ATOM 694 O O . HIS A 1 84 ? -10.528 -11.056 1.797 1.00 98.12 84 HIS A O 1
ATOM 700 N N . LYS A 1 85 ? -10.281 -9.867 -0.105 1.00 97.38 85 LYS A N 1
ATOM 701 C CA . LYS A 1 85 ? -10.708 -8.560 0.428 1.00 97.38 85 LYS A CA 1
ATOM 702 C C . LYS A 1 85 ? -12.066 -8.564 1.134 1.00 97.38 85 LYS A C 1
ATOM 704 O O . LYS A 1 85 ? -12.289 -7.728 2.002 1.00 97.38 85 LYS A O 1
ATOM 709 N N . ASP A 1 86 ? -12.956 -9.485 0.766 1.00 97.81 86 ASP A N 1
ATOM 710 C CA . ASP A 1 86 ? -14.318 -9.569 1.307 1.00 97.81 86 ASP A CA 1
ATOM 711 C C . ASP A 1 86 ? -14.393 -10.410 2.601 1.00 97.81 86 ASP A C 1
ATOM 713 O O . ASP A 1 86 ? -15.464 -10.581 3.186 1.00 97.81 86 ASP A O 1
ATOM 717 N N . SER A 1 87 ? -13.256 -10.932 3.078 1.00 98.31 87 SER A N 1
ATOM 718 C CA . SER A 1 87 ? -13.182 -11.677 4.339 1.00 98.31 87 SER A CA 1
ATOM 719 C C . SER A 1 87 ? -13.405 -10.740 5.536 1.00 98.31 87 SER A C 1
ATOM 721 O O . SER A 1 87 ? -12.762 -9.695 5.626 1.00 98.31 87 SER A O 1
ATOM 723 N N . PRO A 1 88 ? -14.234 -11.113 6.529 1.00 97.81 88 PRO A N 1
ATOM 724 C CA . PRO A 1 88 ? -14.623 -10.214 7.623 1.00 97.81 88 PRO A CA 1
ATOM 725 C C . PRO A 1 88 ? -13.468 -9.826 8.560 1.00 97.81 88 PRO A C 1
ATOM 727 O O . PRO A 1 88 ? -13.584 -8.875 9.333 1.00 97.81 88 PRO A O 1
ATOM 730 N N . ASN A 1 89 ? -12.360 -10.567 8.524 1.00 98.12 89 ASN A N 1
ATOM 731 C CA . ASN A 1 89 ? -11.160 -10.324 9.317 1.00 98.12 89 ASN A CA 1
ATOM 732 C C . ASN A 1 89 ? -10.026 -9.664 8.511 1.00 98.12 89 ASN A C 1
ATOM 734 O O . ASN A 1 89 ? -8.904 -9.593 9.018 1.00 98.12 89 ASN A O 1
ATOM 738 N N . ILE A 1 90 ? -10.294 -9.167 7.298 1.00 98.50 90 ILE A N 1
ATOM 739 C CA . ILE A 1 90 ? -9.328 -8.455 6.453 1.00 98.50 90 ILE A CA 1
ATOM 740 C C . ILE A 1 90 ? -9.891 -7.074 6.095 1.00 98.50 90 ILE A C 1
ATOM 742 O O . ILE A 1 90 ? -10.994 -6.949 5.580 1.00 98.50 90 ILE A O 1
ATOM 746 N N . LEU A 1 91 ? -9.117 -6.022 6.359 1.00 98.56 91 LEU A N 1
ATOM 747 C CA . LEU A 1 91 ? -9.410 -4.654 5.940 1.00 98.56 91 LEU A CA 1
ATOM 748 C C . LEU A 1 91 ? -8.390 -4.211 4.893 1.00 98.56 91 LEU A C 1
ATOM 750 O O . LEU A 1 91 ? -7.217 -4.014 5.217 1.00 98.56 91 LEU A O 1
ATOM 754 N N . MET A 1 92 ? -8.850 -3.983 3.663 1.00 98.38 92 MET A N 1
ATOM 755 C CA . MET A 1 92 ? -8.047 -3.348 2.616 1.00 98.38 92 MET A CA 1
ATOM 756 C C . MET A 1 92 ? -8.040 -1.829 2.812 1.00 98.38 92 MET A C 1
ATOM 758 O O . MET A 1 92 ? -9.091 -1.189 2.851 1.00 98.38 92 MET A O 1
ATOM 762 N N . LEU A 1 93 ? -6.852 -1.234 2.930 1.00 97.88 93 LEU A N 1
ATOM 763 C CA . LEU A 1 93 ? -6.679 0.192 3.201 1.00 97.88 93 LEU A CA 1
ATOM 764 C C . LEU A 1 93 ? -5.734 0.847 2.183 1.00 97.88 93 LEU A C 1
ATOM 766 O O . LEU A 1 93 ? -4.516 0.688 2.256 1.00 97.88 93 LEU A O 1
ATOM 770 N N . SER A 1 94 ? -6.288 1.637 1.261 1.00 97.50 94 SER A N 1
ATOM 771 C CA . SER A 1 94 ? -5.487 2.432 0.319 1.00 97.50 94 SER A CA 1
ATOM 772 C C . SER A 1 94 ? -4.739 3.546 1.052 1.00 97.50 94 SER A C 1
ATOM 774 O O . SER A 1 94 ? -5.333 4.325 1.804 1.00 97.50 94 SER A O 1
ATOM 776 N N . TYR A 1 95 ? -3.441 3.662 0.780 1.00 97.25 95 TYR A N 1
ATOM 777 C CA . TYR A 1 95 ? -2.601 4.763 1.233 1.00 97.25 95 TYR A CA 1
ATOM 778 C C . TYR A 1 95 ? -3.164 6.113 0.779 1.00 97.25 95 TYR A C 1
ATOM 780 O O . TYR A 1 95 ? -3.269 7.039 1.579 1.00 97.25 95 TYR A O 1
ATOM 788 N N . GLU A 1 96 ? -3.590 6.221 -0.474 1.00 97.25 96 GLU A N 1
ATOM 789 C CA . GLU A 1 96 ? -4.173 7.431 -1.052 1.00 97.25 96 GLU A CA 1
ATOM 790 C C . GLU A 1 96 ? -5.435 7.856 -0.304 1.00 97.25 96 GLU A C 1
ATOM 792 O O . GLU A 1 96 ? -5.575 9.026 0.057 1.00 97.25 96 GLU A O 1
ATOM 797 N N . ARG A 1 97 ? -6.297 6.899 0.066 1.00 94.75 97 ARG A N 1
ATOM 798 C CA . ARG A 1 97 ? -7.452 7.179 0.927 1.00 94.75 97 ARG A CA 1
ATOM 799 C C . ARG A 1 97 ? -7.026 7.719 2.290 1.00 94.75 97 ARG A C 1
ATOM 801 O O . ARG A 1 97 ? -7.616 8.692 2.747 1.00 94.75 97 ARG A O 1
ATOM 808 N N . THR A 1 98 ? -5.981 7.166 2.914 1.00 95.56 98 THR A N 1
ATOM 809 C CA . THR A 1 98 ? -5.473 7.705 4.195 1.00 95.56 98 THR A CA 1
ATOM 810 C C . THR A 1 98 ? -4.937 9.132 4.075 1.00 95.56 98 THR A C 1
ATOM 812 O O . THR A 1 98 ? -4.930 9.875 5.054 1.00 95.56 98 THR A O 1
ATOM 815 N N . LYS A 1 99 ? -4.489 9.530 2.878 1.00 94.38 99 LYS A N 1
ATOM 816 C CA . LYS A 1 99 ? -4.028 10.891 2.594 1.00 94.38 99 LYS A CA 1
ATOM 817 C C . LYS A 1 99 ? -5.185 11.848 2.331 1.00 94.38 99 LYS A C 1
ATOM 819 O O . LYS A 1 99 ? -5.140 12.968 2.832 1.00 94.38 99 LYS A O 1
ATOM 824 N N . LYS A 1 100 ? -6.182 11.415 1.556 1.00 94.94 100 LYS A N 1
ATOM 825 C CA . LYS A 1 100 ? -7.339 12.222 1.147 1.00 94.94 100 LYS A CA 1
ATOM 826 C C . LYS A 1 100 ? -8.346 12.419 2.279 1.00 94.94 100 LYS A C 1
ATOM 828 O O . LYS A 1 100 ? -8.841 13.524 2.463 1.00 94.94 100 LYS A O 1
ATOM 833 N N . ASP A 1 101 ? -8.616 11.363 3.042 1.00 96.81 101 ASP A N 1
ATOM 834 C CA . ASP A 1 101 ? -9.556 11.358 4.163 1.00 96.81 101 ASP A CA 1
ATOM 835 C C . ASP A 1 101 ? -8.965 10.598 5.369 1.00 96.81 101 ASP A C 1
ATOM 837 O O . ASP A 1 101 ? -9.293 9.432 5.625 1.00 96.81 101 ASP A O 1
ATOM 841 N N . PRO A 1 102 ? -8.052 11.236 6.127 1.00 96.38 102 PRO A N 1
ATOM 842 C CA . PRO A 1 102 ? -7.425 10.607 7.285 1.00 96.38 102 PRO A CA 1
ATOM 843 C C . PRO A 1 102 ? -8.423 10.314 8.417 1.00 96.38 102 PRO A C 1
ATOM 845 O O . PRO A 1 102 ? -8.241 9.340 9.143 1.00 96.38 102 PRO A O 1
ATOM 848 N N . ILE A 1 103 ? -9.483 11.118 8.565 1.00 97.94 103 ILE A N 1
ATOM 849 C CA . ILE A 1 103 ? -10.515 10.922 9.597 1.00 97.94 103 ILE A CA 1
ATOM 850 C C . ILE A 1 103 ? -11.327 9.661 9.281 1.00 97.94 103 ILE A C 1
ATOM 852 O O . ILE A 1 103 ? -11.437 8.777 10.134 1.00 97.94 103 ILE A O 1
ATOM 856 N N . GLY A 1 104 ? -11.820 9.523 8.048 1.00 97.75 104 GLY A N 1
ATOM 857 C CA . GLY A 1 104 ? -12.561 8.339 7.614 1.00 97.75 104 GLY A CA 1
ATOM 858 C C . GLY A 1 104 ? -11.712 7.067 7.599 1.00 97.75 104 GLY A C 1
ATOM 859 O O . GLY A 1 104 ? -12.217 5.979 7.891 1.00 97.75 104 GLY A O 1
ATOM 860 N N . ALA A 1 105 ? -10.406 7.174 7.329 1.00 97.75 105 ALA A N 1
ATOM 861 C CA . ALA A 1 105 ? -9.479 6.049 7.462 1.00 97.75 105 ALA A CA 1
ATOM 862 C C . ALA A 1 105 ? -9.368 5.564 8.920 1.00 97.75 105 ALA A C 1
ATOM 864 O O . ALA A 1 105 ? -9.493 4.366 9.177 1.00 97.75 105 ALA A O 1
ATOM 865 N N . VAL A 1 106 ? -9.203 6.481 9.883 1.00 98.25 106 VAL A N 1
ATOM 866 C CA . VAL A 1 106 ? -9.167 6.142 11.318 1.00 98.25 106 VAL A CA 1
ATOM 867 C C . VAL A 1 106 ? -10.497 5.546 11.781 1.00 98.25 106 VAL A C 1
ATOM 869 O O . VAL A 1 106 ? -10.495 4.541 12.491 1.00 98.25 106 VAL A O 1
ATOM 872 N N . GLN A 1 107 ? -11.629 6.104 11.341 1.00 97.81 107 GLN A N 1
ATOM 873 C CA . GLN A 1 107 ? -12.958 5.545 11.612 1.00 97.81 107 GLN A CA 1
ATOM 874 C C . GLN A 1 107 ? -13.083 4.109 11.092 1.00 97.81 107 GLN A C 1
ATOM 876 O O . GLN A 1 107 ? -13.472 3.221 11.847 1.00 97.81 107 GLN A O 1
ATOM 881 N N . SER A 1 108 ? -12.675 3.857 9.845 1.00 97.75 108 SER A N 1
ATOM 882 C CA . SER A 1 108 ? -12.739 2.523 9.231 1.00 97.75 108 SER A CA 1
ATOM 883 C C . SER A 1 108 ? -11.918 1.495 10.019 1.00 97.75 108 SER A C 1
ATOM 885 O O . SER A 1 108 ? -12.403 0.402 10.306 1.00 97.75 108 SER A O 1
ATOM 887 N N . ILE A 1 109 ? -10.699 1.864 10.436 1.00 98.19 109 ILE A N 1
ATOM 888 C CA . ILE A 1 109 ? -9.838 1.016 11.275 1.00 98.19 109 ILE A CA 1
ATOM 889 C C . ILE A 1 109 ? -10.485 0.764 12.642 1.00 98.19 109 ILE A C 1
ATOM 891 O O . ILE A 1 109 ? -10.526 -0.376 13.098 1.00 98.19 109 ILE A O 1
ATOM 895 N N . SER A 1 110 ? -11.006 1.806 13.295 1.00 97.62 110 SER A N 1
ATOM 896 C CA . SER A 1 110 ? -11.668 1.698 14.599 1.00 97.62 110 SER A CA 1
ATOM 897 C C . SER A 1 110 ? -12.835 0.717 14.556 1.00 97.62 110 SER A C 1
ATOM 899 O O . SER A 1 110 ? -12.889 -0.215 15.360 1.00 97.62 110 SER A O 1
ATOM 901 N N . THR A 1 111 ? -13.743 0.896 13.594 1.00 97.44 111 THR A N 1
ATOM 902 C CA . THR A 1 111 ? -14.907 0.028 13.404 1.00 97.44 111 THR A CA 1
ATOM 903 C C . THR A 1 111 ? -14.481 -1.407 13.120 1.00 97.44 111 THR A C 1
ATOM 905 O O . THR A 1 111 ? -14.971 -2.324 13.775 1.00 97.44 111 THR A O 1
ATOM 908 N N . PHE A 1 112 ? -13.518 -1.611 12.219 1.00 98.25 112 PHE A N 1
ATOM 909 C CA . PHE A 1 112 ? -12.994 -2.938 11.899 1.00 98.25 112 PHE A CA 1
ATOM 910 C C . PHE A 1 112 ? -12.384 -3.638 13.120 1.00 98.25 112 PHE A C 1
ATOM 912 O O . PHE A 1 112 ? -12.615 -4.826 13.357 1.00 98.25 112 PHE A O 1
ATOM 919 N N . LEU A 1 113 ? -11.647 -2.906 13.956 1.00 97.06 113 LEU A N 1
ATOM 920 C CA . LEU A 1 113 ? -11.079 -3.437 15.193 1.00 97.06 113 LEU A CA 1
ATOM 921 C C . LEU A 1 113 ? -12.134 -3.674 16.286 1.00 97.06 113 LEU A C 1
ATOM 923 O O . LEU A 1 113 ? -11.880 -4.485 17.175 1.00 97.06 113 LEU A O 1
ATOM 927 N N . GLY A 1 114 ? -13.340 -3.116 16.157 1.00 96.44 114 GLY A N 1
ATOM 928 C CA . GLY A 1 114 ? -14.437 -3.259 17.119 1.00 96.44 114 GLY A CA 1
ATOM 929 C C . GLY A 1 114 ? -14.433 -2.190 18.215 1.00 96.44 114 GLY A C 1
ATOM 930 O O . GLY A 1 114 ? -15.034 -2.392 19.266 1.00 96.44 114 GLY A O 1
ATOM 931 N N . TYR A 1 115 ? -13.752 -1.065 17.988 1.00 95.94 115 TYR A N 1
ATOM 932 C CA . TYR A 1 115 ? -13.717 0.066 18.911 1.00 95.94 115 TYR A CA 1
ATOM 933 C C . TYR A 1 115 ? -14.765 1.119 18.544 1.00 95.94 115 TYR A C 1
ATOM 935 O O . TYR A 1 115 ? -14.931 1.475 17.375 1.00 95.94 115 TYR A O 1
ATOM 943 N N . GLN A 1 116 ? -15.422 1.668 19.567 1.00 93.81 116 GLN A N 1
ATOM 944 C CA . GLN A 1 116 ? -16.284 2.845 19.461 1.00 93.81 116 GLN A CA 1
ATOM 945 C C . GLN A 1 116 ? -15.530 4.058 20.009 1.00 93.81 116 GLN A C 1
ATOM 947 O O . GLN A 1 116 ? -15.539 4.324 21.210 1.00 93.81 116 GLN A O 1
ATOM 952 N N . LEU A 1 117 ? -14.816 4.761 19.134 1.00 96.75 117 LEU A N 1
ATOM 953 C CA . LEU A 1 117 ? -14.068 5.959 19.509 1.00 96.75 117 LEU A CA 1
ATOM 954 C C . LEU A 1 117 ? -14.945 7.202 19.352 1.00 96.75 117 LEU A C 1
ATOM 956 O O . LEU A 1 117 ? -15.785 7.281 18.456 1.00 96.75 117 LEU A O 1
ATOM 960 N N . SER A 1 118 ? -14.730 8.196 20.214 1.00 97.75 118 SER A N 1
ATOM 961 C CA . SER A 1 118 ? -15.370 9.501 20.054 1.00 97.75 118 SER A CA 1
ATOM 962 C C . SER A 1 118 ? -14.800 10.237 18.840 1.00 97.75 118 SER A C 1
ATOM 964 O O . SER A 1 118 ? -13.634 10.055 18.481 1.00 97.75 118 SER A O 1
ATOM 966 N N . GLN A 1 119 ? -15.599 11.127 18.247 1.00 97.25 119 GLN A N 1
ATOM 967 C CA . GLN A 1 119 ? -15.162 11.950 17.114 1.00 97.25 119 GLN A CA 1
ATOM 968 C C . GLN A 1 119 ? -13.882 12.739 17.434 1.00 97.25 119 GLN A C 1
ATOM 970 O O . GLN A 1 119 ? -12.948 12.761 16.637 1.00 97.25 119 GLN A O 1
ATOM 975 N N . LYS A 1 120 ? -13.794 13.293 18.649 1.00 98.12 120 LYS A N 1
ATOM 976 C CA . LYS A 1 120 ? -12.600 13.995 19.133 1.00 98.12 120 LYS A CA 1
ATOM 977 C C . LYS A 1 120 ? -11.353 13.102 19.110 1.00 98.12 120 LYS A C 1
ATOM 979 O O . LYS A 1 120 ? -10.306 13.527 18.638 1.00 98.12 120 LYS A O 1
ATOM 984 N N . LEU A 1 121 ? -11.457 11.862 19.593 1.00 98.00 121 LEU A N 1
ATOM 985 C CA . LEU A 1 121 ? -10.317 10.944 19.623 1.00 98.00 121 LEU A CA 1
ATOM 986 C C . LEU A 1 121 ? -9.903 10.502 18.211 1.00 98.00 121 LEU A C 1
ATOM 988 O O . LEU A 1 121 ? -8.714 10.383 17.928 1.00 98.00 121 LEU A O 1
ATOM 992 N N . ILE A 1 122 ? -10.864 10.311 17.305 1.00 98.25 122 ILE A N 1
ATOM 993 C CA . ILE A 1 122 ? -10.594 10.044 15.885 1.00 98.25 122 ILE A CA 1
ATOM 994 C C . ILE A 1 122 ? -9.792 11.196 15.265 1.00 98.25 122 ILE A C 1
ATOM 996 O O . ILE A 1 122 ? -8.772 10.959 14.615 1.00 98.25 122 ILE A O 1
ATOM 1000 N N . GLU A 1 123 ? -10.224 12.439 15.482 1.00 98.00 123 GLU A N 1
ATOM 1001 C CA . GLU A 1 123 ? -9.543 13.638 14.984 1.00 98.00 123 GLU A CA 1
ATOM 1002 C C . GLU A 1 123 ? -8.135 13.780 15.568 1.00 98.00 123 GLU A C 1
ATOM 1004 O O . GLU A 1 123 ? -7.190 14.085 14.839 1.00 98.00 123 GLU A O 1
ATOM 1009 N N . GLU A 1 124 ? -7.963 13.497 16.860 1.00 97.88 124 GLU A N 1
ATOM 1010 C CA . GLU A 1 124 ? -6.657 13.495 17.522 1.00 97.88 124 GLU A CA 1
ATOM 1011 C C . GLU A 1 124 ? -5.716 12.435 16.934 1.00 97.88 124 GLU A C 1
ATOM 1013 O O . GLU A 1 124 ? -4.558 12.743 16.636 1.00 97.88 124 GLU A O 1
ATOM 1018 N N . ILE A 1 125 ? -6.192 11.204 16.711 1.00 97.44 125 ILE A N 1
ATOM 1019 C CA . ILE A 1 125 ? -5.409 10.133 16.074 1.00 97.44 125 ILE A CA 1
ATOM 1020 C C . ILE A 1 125 ? -5.023 10.538 14.649 1.00 97.44 125 ILE A C 1
ATOM 1022 O O . ILE A 1 125 ? -3.846 10.448 14.287 1.00 97.44 125 ILE A O 1
ATOM 1026 N N . ALA A 1 126 ? -5.973 11.032 13.852 1.00 96.69 126 ALA A N 1
ATOM 1027 C CA . ALA A 1 126 ? -5.719 11.485 12.487 1.00 96.69 126 ALA A CA 1
ATOM 1028 C C . ALA A 1 126 ? -4.681 12.618 12.468 1.00 96.69 126 ALA A C 1
ATOM 1030 O O . ALA A 1 126 ? -3.712 12.576 11.706 1.00 96.69 126 ALA A O 1
ATOM 1031 N N . ALA A 1 127 ? -4.821 13.594 13.367 1.00 95.75 127 ALA A N 1
ATOM 1032 C CA . ALA A 1 127 ? -3.885 14.697 13.506 1.00 95.75 127 ALA A CA 1
ATOM 1033 C C . ALA A 1 127 ? -2.496 14.230 13.949 1.00 95.75 127 ALA A C 1
ATOM 1035 O O . ALA A 1 127 ? -1.517 14.823 13.509 1.00 95.75 127 ALA A O 1
ATOM 1036 N N . ASN A 1 128 ? -2.388 13.226 14.825 1.00 94.56 128 ASN A N 1
ATOM 1037 C CA . ASN A 1 128 ? -1.121 12.659 15.311 1.00 94.56 128 ASN A CA 1
ATOM 1038 C C . ASN A 1 128 ? -0.443 11.710 14.314 1.00 94.56 128 ASN A C 1
ATOM 1040 O O . ASN A 1 128 ? 0.770 11.527 14.383 1.00 94.56 128 ASN A O 1
ATOM 1044 N N . SER A 1 129 ? -1.195 11.191 13.345 1.00 93.06 129 SER A N 1
ATOM 1045 C CA . SER A 1 129 ? -0.696 10.301 12.288 1.00 93.06 129 SER A CA 1
ATOM 1046 C C . SER A 1 129 ? -0.191 11.049 11.045 1.00 93.06 129 SER A C 1
ATOM 1048 O O . SER A 1 129 ? 0.157 10.432 10.040 1.00 93.06 129 SER A O 1
ATOM 1050 N N . ARG A 1 130 ? -0.147 12.390 11.075 1.00 91.38 130 ARG A N 1
ATOM 1051 C CA . ARG A 1 130 ? 0.356 13.200 9.955 1.00 91.38 130 ARG A CA 1
ATOM 1052 C C . ARG A 1 130 ? 1.871 13.043 9.786 1.00 91.38 130 ARG A C 1
ATOM 1054 O O . ARG A 1 130 ? 2.609 12.890 10.756 1.00 91.38 130 ARG A O 1
ATOM 1061 N N . ILE A 1 131 ? 2.334 13.142 8.537 1.00 89.62 131 ILE A N 1
ATOM 1062 C CA . ILE A 1 131 ? 3.745 12.966 8.135 1.00 89.62 131 ILE A CA 1
ATOM 1063 C C . ILE A 1 131 ? 4.707 13.833 8.953 1.00 89.62 131 ILE A C 1
ATOM 1065 O O . ILE A 1 131 ? 5.745 13.346 9.387 1.00 89.62 131 ILE A O 1
ATOM 1069 N N . ASP A 1 132 ? 4.380 15.106 9.159 1.00 88.94 132 ASP A N 1
ATOM 1070 C CA . ASP A 1 132 ? 5.198 16.063 9.905 1.00 88.94 132 ASP A CA 1
ATOM 1071 C C . ASP A 1 132 ? 5.378 15.634 11.366 1.00 88.94 132 ASP A C 1
ATOM 1073 O O . ASP A 1 132 ? 6.498 15.634 11.881 1.00 88.94 132 ASP A O 1
ATOM 1077 N N . LYS A 1 133 ? 4.306 15.158 12.007 1.00 91.00 133 LYS A N 1
ATOM 1078 C CA . LYS A 1 133 ? 4.383 14.608 13.363 1.00 91.00 133 LYS A CA 1
ATOM 1079 C C . LYS A 1 133 ? 5.104 13.268 13.411 1.00 91.00 133 LYS A C 1
ATOM 1081 O O . LYS A 1 133 ? 5.905 13.058 14.314 1.00 91.00 133 LYS A O 1
ATOM 1086 N N . MET A 1 134 ? 4.887 12.384 12.437 1.00 87.94 134 MET A N 1
ATOM 1087 C CA . MET A 1 134 ? 5.623 11.118 12.351 1.00 87.94 134 MET A CA 1
ATOM 1088 C C . MET A 1 134 ? 7.133 11.341 12.212 1.00 87.94 134 MET A C 1
ATOM 1090 O O . MET A 1 134 ? 7.903 10.681 12.905 1.00 87.94 134 MET A O 1
ATOM 1094 N N . LYS A 1 135 ? 7.562 12.286 11.365 1.00 86.44 135 LYS A N 1
ATOM 1095 C CA . LYS A 1 135 ? 8.976 12.672 11.227 1.00 86.44 135 LYS A CA 1
ATOM 1096 C C . LYS A 1 135 ? 9.551 13.167 12.545 1.00 86.44 135 LYS A C 1
ATOM 1098 O O . LYS A 1 135 ? 10.539 12.616 13.017 1.00 86.44 135 LYS A O 1
ATOM 1103 N N . LYS A 1 136 ? 8.875 14.134 13.171 1.00 86.38 136 LYS A N 1
ATOM 1104 C CA . LYS A 1 136 ? 9.284 14.695 14.463 1.00 86.38 136 LYS A CA 1
ATOM 1105 C C . LYS A 1 136 ? 9.374 13.622 15.553 1.00 86.38 136 LYS A C 1
ATOM 1107 O O . LYS A 1 136 ? 10.307 13.621 16.351 1.00 86.38 136 LYS A O 1
ATOM 1112 N N . ASN A 1 137 ? 8.433 12.678 15.569 1.00 84.50 137 ASN A N 1
ATOM 1113 C CA . ASN A 1 137 ? 8.463 11.555 16.498 1.00 84.50 137 ASN A CA 1
ATOM 1114 C C . ASN A 1 137 ? 9.671 10.646 16.229 1.00 84.50 137 ASN A C 1
ATOM 1116 O O . ASN A 1 137 ? 10.389 10.313 17.165 1.00 84.50 137 ASN A O 1
ATOM 1120 N N . LEU A 1 138 ? 9.955 10.280 14.976 1.00 80.00 138 LEU A N 1
ATOM 1121 C CA . LEU A 1 138 ? 11.131 9.462 14.654 1.00 80.00 138 LEU A CA 1
ATOM 1122 C C . LEU A 1 138 ? 12.443 10.141 15.055 1.00 80.00 138 LEU A C 1
ATOM 1124 O O . LEU A 1 138 ? 13.312 9.474 15.621 1.00 80.00 138 LEU A O 1
ATOM 1128 N N . GLU A 1 139 ? 12.566 11.447 14.801 1.00 79.00 139 GLU A N 1
ATOM 1129 C CA . GLU A 1 139 ? 13.701 12.277 15.233 1.00 79.00 139 GLU A CA 1
ATOM 1130 C C . GLU A 1 139 ? 13.893 12.209 16.750 1.00 79.00 139 GLU A C 1
ATOM 1132 O O . GLU A 1 139 ? 15.013 12.015 17.219 1.00 79.00 139 GLU A O 1
ATOM 1137 N N . SER A 1 140 ? 12.800 12.263 17.517 1.00 76.62 140 SER A N 1
ATOM 1138 C CA . SER A 1 140 ? 12.852 12.204 18.983 1.00 76.62 140 SER A CA 1
ATOM 1139 C C . SER A 1 140 ? 13.356 10.868 19.542 1.00 76.62 140 SER A C 1
ATOM 1141 O O . SER A 1 140 ? 13.945 10.846 20.620 1.00 76.62 140 SER A O 1
ATOM 1143 N N . PHE A 1 141 ? 13.187 9.765 18.805 1.00 70.31 141 PHE A N 1
ATOM 1144 C CA . PHE A 1 141 ? 13.672 8.442 19.212 1.00 70.31 141 PHE A CA 1
ATOM 1145 C C . PHE A 1 141 ? 15.108 8.144 18.756 1.00 70.31 141 PHE A C 1
ATOM 1147 O O . PHE A 1 141 ? 15.605 7.056 19.040 1.00 70.31 141 PHE A O 1
ATOM 1154 N N . ASN A 1 142 ? 15.765 9.063 18.030 1.00 63.19 142 ASN A N 1
ATOM 1155 C CA . ASN A 1 142 ? 17.094 8.872 17.429 1.00 63.19 142 ASN A CA 1
ATOM 1156 C C . ASN A 1 142 ? 17.257 7.500 16.738 1.00 63.19 142 ASN A C 1
ATOM 1158 O O . ASN A 1 142 ? 18.288 6.836 16.843 1.00 63.19 142 ASN A O 1
ATOM 1162 N N . SER A 1 143 ? 16.185 7.041 16.088 1.00 66.12 143 SER A N 1
ATOM 1163 C CA . SER A 1 143 ? 16.136 5.715 15.469 1.00 66.12 143 SER A CA 1
ATOM 1164 C C . SER A 1 143 ? 17.023 5.660 14.224 1.00 66.12 143 SER A C 1
ATOM 1166 O O . SER A 1 143 ? 17.094 6.637 13.489 1.00 66.12 143 SER A O 1
ATOM 1168 N N . ASP A 1 144 ? 17.625 4.515 13.888 1.00 68.38 144 ASP A N 1
ATOM 1169 C CA . ASP A 1 144 ? 18.360 4.379 12.613 1.00 68.38 144 ASP A CA 1
ATOM 1170 C C . ASP A 1 144 ? 17.481 4.713 11.386 1.00 68.38 144 ASP A C 1
ATOM 1172 O O . ASP A 1 144 ? 17.977 5.130 10.341 1.00 68.38 144 ASP A O 1
ATOM 1176 N N . LEU A 1 145 ? 16.154 4.636 11.528 1.00 67.62 145 LEU A N 1
ATOM 1177 C CA . LEU A 1 145 ? 15.186 5.055 10.512 1.00 67.62 145 LEU A CA 1
ATOM 1178 C C . LEU A 1 145 ? 15.249 6.559 10.184 1.00 67.62 145 LEU A C 1
ATOM 1180 O O . LEU A 1 145 ? 14.920 6.938 9.057 1.00 67.62 145 LEU A O 1
ATOM 1184 N N . THR A 1 146 ? 15.672 7.421 11.117 1.00 65.06 146 THR A N 1
ATOM 1185 C CA . THR A 1 146 ? 15.895 8.852 10.831 1.00 65.06 146 THR A CA 1
ATOM 1186 C C . THR A 1 146 ? 17.126 9.041 9.962 1.00 65.06 146 THR A C 1
ATOM 1188 O O . THR A 1 146 ? 17.070 9.795 8.992 1.00 65.06 146 THR A O 1
ATOM 1191 N N . ARG A 1 147 ? 18.203 8.293 10.239 1.00 67.25 147 ARG A N 1
ATOM 1192 C CA . ARG A 1 147 ? 19.440 8.304 9.441 1.00 67.25 147 ARG A CA 1
ATOM 1193 C C . ARG A 1 147 ? 19.178 7.892 7.995 1.00 67.25 147 ARG A C 1
ATOM 1195 O O . ARG A 1 147 ? 19.747 8.480 7.084 1.00 67.25 147 ARG A O 1
ATOM 1202 N N . PHE A 1 148 ? 18.268 6.942 7.783 1.00 70.69 148 PHE A N 1
ATOM 1203 C CA . PHE A 1 148 ? 17.859 6.492 6.449 1.00 70.69 148 PHE A CA 1
ATOM 1204 C C . PHE A 1 148 ? 16.733 7.323 5.813 1.00 70.69 148 PHE A C 1
ATOM 1206 O O . PHE A 1 148 ? 16.233 6.950 4.753 1.00 70.69 148 PHE A O 1
ATOM 1213 N N . ASN A 1 149 ? 16.312 8.436 6.430 1.00 76.62 149 ASN A N 1
ATOM 1214 C CA . ASN A 1 149 ? 15.218 9.283 5.942 1.00 76.62 149 ASN A CA 1
ATOM 1215 C C . ASN A 1 149 ? 13.954 8.468 5.577 1.00 76.62 149 ASN A C 1
ATOM 1217 O O . ASN A 1 149 ? 13.359 8.638 4.509 1.00 76.62 149 ASN A O 1
ATOM 1221 N N . PHE A 1 150 ? 13.576 7.530 6.458 1.00 79.62 150 PHE A N 1
ATOM 1222 C CA . PHE A 1 150 ? 12.542 6.523 6.197 1.00 79.62 150 PHE A CA 1
ATOM 1223 C C . PHE A 1 150 ? 11.156 7.141 5.954 1.00 79.62 150 PHE A C 1
ATOM 1225 O O . PHE A 1 150 ? 10.439 6.743 5.035 1.00 79.62 150 PHE A O 1
ATOM 1232 N N . VAL A 1 151 ? 10.781 8.160 6.737 1.00 82.69 151 VAL A N 1
ATOM 1233 C CA . VAL A 1 151 ? 9.570 8.956 6.486 1.00 82.69 151 VAL A CA 1
ATOM 1234 C C . VAL A 1 151 ? 9.946 10.136 5.602 1.00 82.69 151 VAL A C 1
ATOM 1236 O O . VAL A 1 151 ? 10.432 11.155 6.079 1.00 82.69 151 VAL A O 1
ATOM 1239 N N . ARG A 1 152 ? 9.717 9.985 4.296 1.00 85.56 152 ARG A N 1
ATOM 1240 C CA . ARG A 1 152 ? 10.295 10.860 3.267 1.00 85.56 152 ARG A CA 1
ATOM 1241 C C . ARG A 1 152 ? 9.396 12.044 2.881 1.00 85.56 152 ARG A C 1
ATOM 1243 O O . ARG A 1 152 ? 9.417 13.065 3.558 1.00 85.56 152 ARG A O 1
ATOM 1250 N N . LYS A 1 153 ? 8.592 11.956 1.81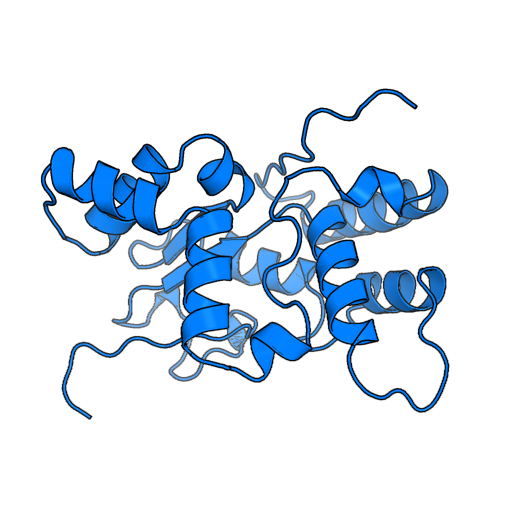4 1.00 86.31 153 LYS A N 1
ATOM 1251 C CA . LYS A 1 153 ? 7.628 13.017 1.437 1.00 86.31 153 LYS A CA 1
ATOM 1252 C C . LYS A 1 153 ? 6.201 12.709 1.882 1.00 86.31 153 LYS A C 1
ATOM 1254 O O . LYS A 1 153 ? 5.507 13.591 2.372 1.00 86.31 153 LYS A O 1
ATOM 1259 N N . GLY A 1 154 ? 5.789 11.451 1.728 1.00 88.50 154 GLY A N 1
ATOM 1260 C CA . GLY A 1 154 ? 4.434 10.976 2.010 1.00 88.50 154 GLY A CA 1
ATOM 1261 C C . GLY A 1 154 ? 3.340 11.764 1.301 1.00 88.50 154 GLY A C 1
ATOM 1262 O O . GLY A 1 154 ? 2.348 12.162 1.918 1.00 88.50 154 GLY A O 1
ATOM 1263 N N . VAL A 1 155 ? 3.574 11.997 0.015 1.00 92.31 155 VAL A N 1
ATOM 1264 C CA . VAL A 1 155 ? 2.629 12.552 -0.952 1.00 92.31 155 VAL A CA 1
ATOM 1265 C C . VAL A 1 155 ? 2.215 11.446 -1.917 1.00 92.31 155 VAL A C 1
ATOM 1267 O O . VAL A 1 155 ? 2.952 10.469 -2.061 1.00 92.31 155 VAL A O 1
ATOM 1270 N N . VAL A 1 156 ? 1.059 11.604 -2.553 1.00 94.94 156 VAL A N 1
ATOM 1271 C CA . VAL A 1 156 ? 0.619 10.775 -3.683 1.00 94.94 156 VAL A CA 1
ATOM 1272 C C . VAL A 1 156 ? 1.101 11.448 -4.966 1.00 94.94 156 VAL A C 1
ATOM 1274 O O . VAL A 1 156 ? 1.050 12.675 -5.047 1.00 94.94 156 VAL A O 1
ATOM 1277 N N . GLY A 1 157 ? 1.590 10.675 -5.934 1.00 94.62 157 GLY A N 1
ATOM 1278 C CA . GLY A 1 157 ? 1.960 11.200 -7.251 1.00 94.62 157 GLY A CA 1
ATOM 1279 C C . GLY A 1 157 ? 3.427 11.603 -7.399 1.00 94.62 157 GLY A C 1
ATOM 1280 O O . GLY A 1 157 ? 3.794 12.228 -8.387 1.00 94.62 157 GLY A O 1
ATOM 1281 N N . GLU A 1 158 ? 4.306 11.253 -6.454 1.00 93.38 158 GLU A N 1
ATOM 1282 C CA . GLU A 1 158 ? 5.734 11.576 -6.590 1.00 93.38 158 GLU A CA 1
ATOM 1283 C C . GLU A 1 158 ? 6.392 10.830 -7.760 1.00 93.38 158 GLU A C 1
ATOM 1285 O O . GLU A 1 158 ? 7.403 11.294 -8.302 1.00 93.38 158 GLU A O 1
ATOM 1290 N N . TRP A 1 159 ? 5.801 9.705 -8.163 1.00 95.25 159 TRP A N 1
ATOM 1291 C CA . TRP A 1 159 ? 6.237 8.889 -9.287 1.00 95.25 159 TRP A CA 1
ATOM 1292 C C . TRP A 1 159 ? 6.467 9.663 -10.592 1.00 95.25 159 TRP A C 1
ATOM 1294 O O . TRP A 1 159 ? 7.369 9.297 -11.345 1.00 95.25 159 TRP A O 1
ATOM 1304 N N . CYS A 1 160 ? 5.753 10.766 -10.839 1.00 94.06 160 CYS A N 1
ATOM 1305 C CA . CYS A 1 160 ? 5.918 11.573 -12.055 1.00 94.06 160 CYS A CA 1
ATOM 1306 C C . CYS A 1 160 ? 7.330 12.173 -12.217 1.00 94.06 160 CYS A C 1
ATOM 1308 O O . CYS A 1 160 ? 7.734 12.508 -13.325 1.00 94.06 160 CYS A O 1
ATOM 1310 N N . ASN A 1 161 ? 8.107 12.272 -11.131 1.00 93.75 161 ASN A N 1
ATOM 1311 C CA . ASN A 1 161 ? 9.481 12.791 -11.160 1.00 93.75 161 ASN A CA 1
ATOM 1312 C C . ASN A 1 161 ? 10.531 11.726 -11.520 1.00 93.75 161 ASN A C 1
ATOM 1314 O O . ASN A 1 161 ? 11.713 12.048 -11.616 1.00 93.75 161 ASN A O 1
ATOM 1318 N N . TYR A 1 162 ? 10.128 10.457 -11.629 1.00 94.56 162 TYR A N 1
ATOM 1319 C CA . TYR A 1 162 ? 11.035 9.320 -11.821 1.00 94.56 162 TYR A CA 1
ATOM 1320 C C . TYR A 1 162 ? 10.714 8.522 -13.081 1.00 94.56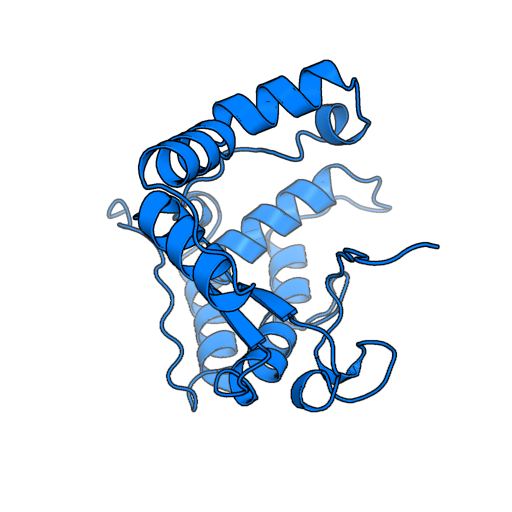 162 TYR A C 1
ATOM 1322 O O . TYR A 1 162 ? 11.623 7.994 -13.715 1.00 94.56 162 TYR A O 1
ATOM 1330 N N . PHE A 1 163 ? 9.435 8.421 -13.430 1.00 96.62 163 PHE A N 1
ATOM 1331 C CA . PHE A 1 163 ? 8.981 7.603 -14.543 1.00 96.62 163 PHE A CA 1
ATOM 1332 C C . PHE A 1 163 ? 9.086 8.345 -15.876 1.00 96.62 163 PHE A C 1
ATOM 1334 O O . PHE A 1 163 ? 8.525 9.425 -16.044 1.00 96.62 163 PHE A O 1
ATOM 1341 N N . SER A 1 164 ? 9.732 7.712 -16.853 1.00 96.75 164 SER A N 1
ATOM 1342 C CA . SER A 1 164 ? 9.572 8.065 -18.265 1.00 96.75 164 SER A CA 1
ATOM 1343 C C . SER A 1 164 ? 8.257 7.502 -18.837 1.00 96.75 164 SER A C 1
ATOM 1345 O O . SER A 1 164 ? 7.688 6.559 -18.276 1.00 96.75 164 SER A O 1
ATOM 1347 N N . PRO A 1 165 ? 7.776 7.984 -19.999 1.00 96.50 165 PRO A N 1
ATOM 1348 C CA . PRO A 1 165 ? 6.619 7.388 -20.671 1.00 96.50 165 PRO A CA 1
ATOM 1349 C C . PRO A 1 165 ? 6.782 5.889 -20.976 1.00 96.50 165 PRO A C 1
ATOM 1351 O O . PRO A 1 165 ? 5.802 5.143 -20.986 1.00 96.50 165 PRO A O 1
ATOM 1354 N N . GLN A 1 166 ? 8.009 5.425 -21.228 1.00 97.06 166 GLN A N 1
ATOM 1355 C CA . GLN A 1 166 ? 8.316 4.011 -21.445 1.00 97.06 166 GLN A CA 1
ATOM 1356 C C . GLN A 1 166 ? 8.191 3.203 -20.149 1.00 97.06 166 GLN A C 1
ATOM 1358 O O . GLN A 1 166 ? 7.607 2.121 -20.170 1.00 97.06 166 GLN A O 1
ATOM 1363 N N . ASP A 1 167 ? 8.675 3.739 -19.028 1.00 97.69 167 ASP A N 1
ATOM 1364 C CA . ASP A 1 167 ? 8.555 3.108 -17.708 1.00 97.69 167 ASP A CA 1
ATOM 1365 C C . ASP A 1 167 ? 7.090 2.933 -17.304 1.00 97.69 167 ASP A C 1
ATOM 1367 O O . ASP A 1 167 ? 6.700 1.878 -16.802 1.00 97.69 167 ASP A O 1
ATOM 1371 N N . ILE A 1 168 ? 6.266 3.953 -17.574 1.00 97.38 168 ILE A N 1
ATOM 1372 C CA . ILE A 1 168 ? 4.821 3.910 -17.325 1.00 97.38 168 ILE A CA 1
ATOM 1373 C C . ILE A 1 168 ? 4.196 2.757 -18.106 1.00 97.38 168 ILE A C 1
ATOM 1375 O O . ILE A 1 168 ? 3.528 1.915 -17.518 1.00 97.38 168 ILE A O 1
ATOM 1379 N N . LYS A 1 169 ? 4.467 2.667 -19.414 1.00 97.69 169 LYS A N 1
ATOM 1380 C CA . LYS A 1 169 ? 3.929 1.594 -20.263 1.00 97.69 169 LYS A CA 1
ATOM 1381 C C . LYS A 1 169 ? 4.338 0.203 -19.781 1.00 97.69 169 LYS A C 1
ATOM 1383 O O . LYS A 1 169 ? 3.505 -0.699 -19.796 1.00 97.69 169 LYS A O 1
ATOM 1388 N N . LYS A 1 170 ? 5.596 0.027 -19.361 1.00 97.62 170 LYS A N 1
ATOM 1389 C CA . LYS A 1 170 ? 6.095 -1.249 -18.825 1.00 97.62 170 LYS A CA 1
ATOM 1390 C C . LYS A 1 170 ? 5.329 -1.662 -17.569 1.00 97.62 170 LYS A C 1
ATOM 1392 O O . LYS A 1 170 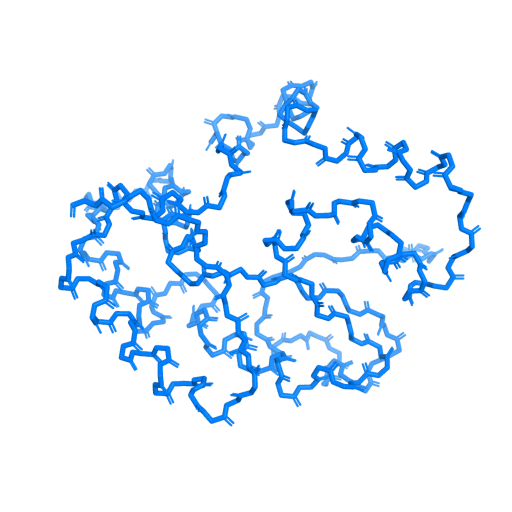? 4.806 -2.771 -17.509 1.00 97.62 170 LYS A O 1
ATOM 1397 N N . LEU A 1 171 ? 5.243 -0.769 -16.582 1.00 97.94 171 LEU A N 1
ATOM 1398 C CA . LEU A 1 171 ? 4.577 -1.084 -15.321 1.00 97.94 171 LEU A CA 1
ATOM 1399 C C . LEU A 1 171 ? 3.062 -1.245 -15.502 1.00 97.94 171 LEU A C 1
ATOM 1401 O O . LEU A 1 171 ? 2.482 -2.152 -14.918 1.00 97.94 171 LEU A O 1
ATOM 1405 N N . ASP A 1 172 ? 2.425 -0.429 -16.341 1.00 97.75 172 ASP A N 1
ATOM 1406 C CA . ASP A 1 172 ? 0.992 -0.541 -16.627 1.00 97.75 172 ASP A CA 1
ATOM 1407 C C . ASP A 1 172 ? 0.646 -1.868 -17.313 1.00 97.75 172 ASP A C 1
ATOM 1409 O O . ASP A 1 172 ? -0.391 -2.459 -17.012 1.00 97.75 172 ASP A O 1
ATOM 1413 N N . ALA A 1 173 ? 1.517 -2.371 -18.196 1.00 98.31 173 ALA A N 1
ATOM 1414 C CA . ALA A 1 173 ? 1.351 -3.693 -18.792 1.00 98.31 173 ALA A CA 1
ATOM 1415 C C . ALA A 1 173 ? 1.386 -4.796 -17.723 1.00 98.31 173 ALA A C 1
ATOM 1417 O O . ALA A 1 173 ? 0.486 -5.632 -17.697 1.00 98.31 173 ALA A O 1
ATOM 1418 N N . ALA A 1 174 ? 2.349 -4.744 -16.798 1.00 98.19 174 ALA A N 1
ATOM 1419 C CA . ALA A 1 174 ? 2.449 -5.702 -15.696 1.00 98.19 174 ALA A CA 1
ATOM 1420 C C . ALA A 1 174 ? 1.256 -5.615 -14.723 1.00 98.19 174 ALA A C 1
ATOM 1422 O O . ALA A 1 174 ? 0.727 -6.636 -14.285 1.00 98.19 174 ALA A O 1
ATOM 1423 N N . VAL A 1 175 ? 0.787 -4.400 -14.409 1.00 98.25 175 VAL A N 1
ATOM 1424 C CA . VAL A 1 175 ? -0.421 -4.181 -13.595 1.00 98.25 175 VAL A CA 1
ATOM 1425 C C . VAL A 1 175 ? -1.641 -4.777 -14.286 1.00 98.25 175 VAL A C 1
ATOM 1427 O O . VAL A 1 175 ? -2.407 -5.497 -13.653 1.00 98.25 175 VAL A O 1
ATOM 1430 N N . LYS A 1 176 ? -1.813 -4.525 -15.587 1.00 98.12 176 LYS A N 1
ATOM 1431 C CA . LYS A 1 176 ? -2.925 -5.075 -16.364 1.00 98.12 176 LYS A CA 1
ATOM 1432 C C . LYS A 1 176 ? -2.878 -6.600 -16.431 1.00 98.12 176 LYS A C 1
ATOM 1434 O O . LYS A 1 176 ? -3.919 -7.231 -16.318 1.00 98.12 176 LYS A O 1
ATOM 1439 N N . GLU A 1 177 ? -1.699 -7.183 -16.612 1.00 97.94 177 GLU A N 1
ATOM 1440 C CA . GLU A 1 177 ? -1.520 -8.636 -16.649 1.00 97.94 177 GLU A CA 1
ATOM 1441 C C . GLU A 1 177 ? -1.924 -9.296 -15.324 1.00 97.94 177 GLU A C 1
ATOM 1443 O O . GLU A 1 177 ? -2.646 -10.287 -15.332 1.00 97.94 177 GLU A O 1
ATOM 1448 N N . LYS A 1 178 ? -1.487 -8.737 -14.189 1.00 97.44 178 LYS A N 1
ATOM 1449 C CA . LYS A 1 178 ? -1.629 -9.380 -12.870 1.00 97.44 178 LYS A CA 1
ATOM 1450 C C . LYS A 1 178 ? -2.899 -9.005 -12.105 1.00 97.44 178 LYS A C 1
ATOM 1452 O O . LYS A 1 178 ? -3.339 -9.761 -11.239 1.00 97.44 178 LYS A O 1
ATOM 1457 N N . LEU A 1 179 ? -3.449 -7.822 -12.366 1.00 97.94 179 LEU A N 1
ATOM 1458 C CA . LEU A 1 179 ? -4.570 -7.245 -11.616 1.00 97.94 179 LEU A CA 1
ATOM 1459 C C . LEU A 1 179 ? -5.739 -6.824 -12.517 1.00 97.94 179 LEU A C 1
ATOM 1461 O O . LEU A 1 179 ? -6.758 -6.367 -12.004 1.00 97.94 179 LEU A O 1
ATOM 1465 N N . GLY A 1 180 ? -5.616 -6.941 -13.843 1.00 97.12 180 GLY A N 1
ATOM 1466 C CA . GLY A 1 180 ? -6.614 -6.428 -14.788 1.00 97.12 180 GLY A CA 1
ATOM 1467 C C . GLY A 1 180 ? -7.940 -7.191 -14.817 1.00 97.12 180 GLY A C 1
ATOM 1468 O O . GLY A 1 180 ? -8.902 -6.694 -15.394 1.00 97.12 180 GLY A O 1
ATOM 1469 N N . ASP A 1 181 ? -7.999 -8.375 -14.210 1.00 97.56 181 ASP A N 1
ATOM 1470 C CA . ASP A 1 181 ? -9.213 -9.166 -13.978 1.00 97.56 181 ASP A CA 1
ATOM 1471 C C . ASP A 1 181 ? -9.875 -8.874 -12.617 1.00 97.56 181 ASP A C 1
ATOM 1473 O O . ASP A 1 181 ? -10.926 -9.436 -12.313 1.00 97.56 181 ASP A O 1
ATOM 1477 N N . THR A 1 182 ? -9.285 -7.995 -11.803 1.00 97.81 182 THR A N 1
ATOM 1478 C CA . THR A 1 182 ? -9.827 -7.583 -10.502 1.00 97.81 182 THR A CA 1
ATOM 1479 C C . THR A 1 182 ? -10.580 -6.253 -10.598 1.00 97.81 182 THR A C 1
ATOM 1481 O O . THR A 1 182 ? -10.481 -5.521 -11.582 1.00 97.81 182 THR A O 1
ATOM 1484 N N . ASP A 1 183 ? -11.318 -5.907 -9.544 1.00 97.44 183 ASP A N 1
ATOM 1485 C CA . ASP A 1 183 ? -12.002 -4.619 -9.381 1.00 97.44 183 ASP A CA 1
ATOM 1486 C C . ASP A 1 183 ? -11.130 -3.547 -8.695 1.00 97.44 183 ASP A C 1
ATOM 1488 O O . ASP A 1 183 ? -11.638 -2.495 -8.294 1.00 97.44 183 ASP A O 1
ATOM 1492 N N . ILE A 1 184 ? -9.819 -3.784 -8.541 1.00 96.88 184 ILE A N 1
ATOM 1493 C CA . ILE A 1 184 ? -8.921 -2.819 -7.906 1.00 96.88 184 ILE A CA 1
ATOM 1494 C C . ILE A 1 184 ? -8.774 -1.556 -8.758 1.00 96.88 184 ILE A C 1
ATOM 1496 O O . ILE A 1 184 ? -8.472 -1.598 -9.950 1.00 96.88 184 ILE A O 1
ATOM 1500 N N . VAL A 1 185 ? -8.929 -0.401 -8.113 1.00 94.81 185 VAL A N 1
ATOM 1501 C CA . VAL A 1 185 ? -8.683 0.905 -8.728 1.00 94.81 185 VAL A CA 1
ATOM 1502 C C . VAL A 1 185 ? -7.607 1.625 -7.933 1.00 94.81 185 VAL A C 1
ATOM 1504 O O . VAL A 1 185 ? -7.720 1.798 -6.716 1.00 94.81 185 VAL A O 1
ATOM 1507 N N . PHE A 1 186 ? -6.557 2.049 -8.631 1.00 96.12 186 PHE A N 1
ATOM 1508 C CA . PHE A 1 186 ? -5.480 2.841 -8.053 1.00 96.12 186 PHE A CA 1
ATOM 1509 C C . PHE A 1 186 ? -5.695 4.328 -8.331 1.00 96.12 186 PHE A C 1
ATOM 1511 O O . PHE A 1 186 ? -5.945 4.732 -9.464 1.00 96.12 186 PHE A O 1
ATOM 1518 N N . ASP A 1 187 ? -5.540 5.138 -7.288 1.00 95.44 187 ASP A N 1
ATOM 1519 C CA . ASP A 1 187 ? -5.411 6.586 -7.401 1.00 95.44 187 ASP A CA 1
ATOM 1520 C C . ASP A 1 187 ? -3.925 6.921 -7.605 1.00 95.44 187 ASP A C 1
ATOM 1522 O O . ASP A 1 187 ? -3.086 6.638 -6.748 1.00 95.44 187 ASP A O 1
ATOM 1526 N N . TYR A 1 188 ? -3.579 7.470 -8.768 1.00 93.50 188 TYR A N 1
ATOM 1527 C CA . TYR A 1 188 ? -2.205 7.863 -9.089 1.00 93.50 188 TYR A CA 1
ATOM 1528 C C . TYR A 1 188 ? -1.907 9.329 -8.732 1.00 93.50 188 TYR A C 1
ATOM 1530 O O . TYR A 1 188 ? -0.778 9.779 -8.944 1.00 93.50 188 TYR A O 1
ATOM 1538 N N . GLY A 1 189 ? -2.873 10.041 -8.144 1.00 88.06 189 GLY A N 1
ATOM 1539 C CA . GLY A 1 189 ? -2.836 11.477 -7.892 1.00 88.06 189 GLY A CA 1
ATOM 1540 C C . GLY A 1 189 ? -3.135 12.305 -9.140 1.00 88.06 189 GLY A C 1
ATOM 1541 O O . GLY A 1 189 ? -3.101 11.803 -10.265 1.00 88.06 189 GLY A O 1
ATOM 1542 N N . ASP A 1 190 ? -3.395 13.595 -8.928 1.00 72.69 190 ASP A N 1
ATOM 1543 C CA . ASP A 1 190 ? -3.491 14.570 -10.011 1.00 72.69 190 ASP A CA 1
ATOM 1544 C C . ASP A 1 190 ? -2.103 14.691 -10.651 1.00 72.69 190 ASP A C 1
ATOM 1546 O O . ASP A 1 190 ? -1.166 15.246 -10.066 1.00 72.69 190 ASP A O 1
ATOM 1550 N N . THR A 1 191 ? -1.929 14.105 -11.832 1.00 54.59 191 THR A N 1
ATOM 1551 C CA . THR A 1 191 ? -0.724 14.316 -12.625 1.00 54.59 191 THR A CA 1
ATOM 1552 C C . THR A 1 191 ? -0.650 15.798 -12.955 1.00 54.59 191 THR A C 1
ATOM 1554 O O . THR A 1 191 ? -1.550 16.326 -13.601 1.00 54.59 191 THR A O 1
ATOM 1557 N N . ILE A 1 192 ? 0.411 16.479 -12.515 1.00 41.38 192 ILE A N 1
ATOM 1558 C CA . ILE A 1 192 ? 0.791 17.741 -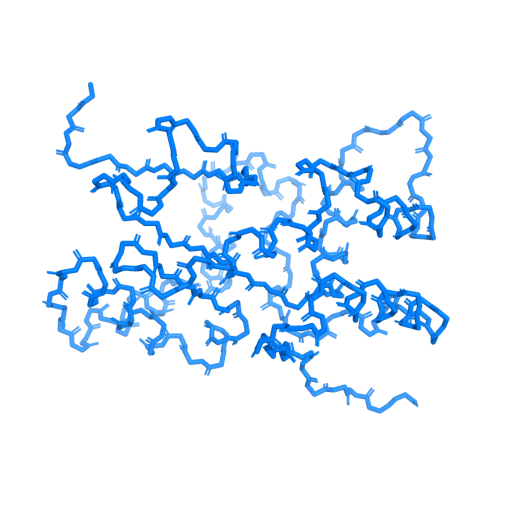13.149 1.00 41.38 192 ILE A CA 1
ATOM 1559 C C . ILE A 1 192 ? 1.085 17.354 -14.596 1.00 41.38 192 ILE A C 1
ATOM 1561 O O . ILE A 1 192 ? 2.032 16.599 -14.827 1.00 41.38 192 ILE A O 1
ATOM 1565 N N . ASP A 1 193 ? 0.217 17.774 -15.516 1.00 32.16 193 ASP A N 1
ATOM 1566 C CA . ASP A 1 193 ? 0.417 17.628 -16.954 1.00 32.16 193 ASP A CA 1
ATOM 1567 C C . ASP A 1 193 ? 1.873 17.999 -17.280 1.00 32.16 193 ASP A C 1
ATOM 1569 O O . ASP A 1 193 ? 2.321 19.108 -16.970 1.00 32.16 193 ASP A O 1
ATOM 1573 N N . GLN A 1 194 ? 2.629 17.035 -17.814 1.00 34.28 194 GLN A N 1
ATOM 1574 C CA . GLN A 1 194 ? 3.946 17.276 -18.408 1.00 34.28 194 GLN A CA 1
ATOM 1575 C C . GLN A 1 194 ? 3.782 17.530 -19.900 1.00 34.28 194 GLN A C 1
ATOM 1577 O O . GLN A 1 194 ? 3.055 16.740 -20.545 1.00 34.28 194 GLN A O 1
#

Secondary structure (DSSP, 8-state):
-PSS--------GGGSTTS-GGGSSS-EEEEE--HHHHHHHHHHHHTTS--SS---HHHHHHHHHTT-STTS-HHHHHHHHHTTTTSTTEEEEEHHHHHH-HHHHHHHHHHHHT----HHHHHHHHHHTSHHHHHHHHHHTT-HHHHTT-S----S-GGGGT--HHHHHHHHHHHHHHHTTS------------

Foldseek 3Di:
DDDDDDDDDLAAQCPDPPGGQLPDPAAAEDEDADVLVVLVLQQLLVQLDDDPDHDDSVVSLVCQLQQVDVNGHPLNSCLRLQVCCPRLRYHYHYLVCCVVPVLVSLVSVCVSVPHDDDSVVSVVVSVCPDLVNVLVVCVVVVDVCNVSCNSPPSDAQPSLVRDDPVSVVSNVVSNCVRPVPDPDDHDRDDPPDD

Sequence (194 aa):
MESPRSMKHHYPYDHVAGGPPHQSPAKYIYSYRNPRDVAVSQFLVQKQFPHKSPLTWSKFLDDFIDGNVVYGSPLDNIRGWWDHKDSPNILMLSYERTKKDPIGAVQSISTFLGYQLSQKLIEEIAANSRIDKMKKNLESFNSDLTRFNFVRKGVVGEWCNYFSPQDIKKLDAAVKEKLGDTDIVFDYGDTIDQ